Protein 1NJR (pdb70)

Structure (mmCIF, N/CA/C/O backbone):
data_1NJR
#
_entry.id   1NJR
#
_cell.length_a   107.694
_cell.length_b   38.149
_cell.length_c   64.736
_cell.angle_alpha   90.00
_cell.angle_beta   112.21
_cell.angle_gamma   90.00
#
_symmetry.space_group_name_H-M   'C 1 2 1'
#
loop_
_entity.id
_entity.type
_entity.pdbx_description
1 polymer '32.1 kDa protein in ADH3-RCA1 intergenic region'
2 non-polymer Xylitol
3 water water
#
loop_
_atom_site.group_PDB
_atom_site.id
_atom_site.type_symbol
_atom_site.label_atom_id
_atom_site.label_alt_id
_atom_site.label_comp_id
_atom_site.label_asym_id
_atom_site.label_entity_id
_atom_site.label_seq_id
_atom_site.pdbx_PDB_ins_code
_atom_site.Cartn_x
_atom_site.Cartn_y
_atom_site.Cartn_z
_atom_site.occupancy
_atom_site.B_iso_or_equiv
_atom_site.auth_seq_id
_atom_site.auth_comp_id
_atom_site.auth_asym_id
_atom_site.auth_atom_id
_atom_site.pdbx_PDB_model_num
ATOM 1 N N . LYS A 1 16 ? 67.063 19.100 18.814 1.00 54.99 16 LYS A N 1
ATOM 2 C CA . LYS A 1 16 ? 66.525 19.490 20.165 1.00 54.81 16 LYS A CA 1
ATOM 3 C C . LYS A 1 16 ? 65.131 18.920 20.386 1.00 54.44 16 LYS A C 1
ATOM 4 O O . LYS A 1 16 ? 64.560 19.068 21.468 1.00 54.97 16 LYS A O 1
ATOM 18 N N . ARG A 1 18 ? 62.250 16.321 21.135 1.00 45.52 18 ARG A N 1
ATOM 19 C CA . ARG A 1 18 ? 62.144 15.187 22.026 1.00 42.12 18 ARG A CA 1
ATOM 20 C C . ARG A 1 18 ? 61.270 14.106 21.393 1.00 39.32 18 ARG A C 1
ATOM 21 O O . ARG A 1 18 ? 60.233 14.408 20.801 1.00 38.94 18 ARG A O 1
ATOM 29 N N . ILE A 1 19 ? 61.694 12.851 21.508 1.00 34.66 19 ILE A N 1
ATOM 30 C CA . ILE A 1 19 ? 60.923 11.742 20.959 1.00 33.44 19 ILE A CA 1
ATOM 31 C C . ILE A 1 19 ? 60.185 11.058 22.101 1.00 32.18 19 ILE A C 1
ATOM 32 O O . ILE A 1 19 ? 60.804 10.544 23.032 1.00 33.18 19 ILE A O 1
ATOM 37 N N . ILE A 1 20 ? 58.861 11.052 22.018 1.00 29.52 20 ILE A N 1
ATOM 38 C CA . ILE A 1 20 ? 58.024 10.448 23.041 1.00 28.16 20 ILE A CA 1
ATOM 39 C C . ILE A 1 20 ? 57.324 9.209 22.492 1.00 28.57 20 ILE A C 1
ATOM 40 O O . ILE A 1 20 ? 56.419 9.314 21.666 1.00 25.85 20 ILE A O 1
ATOM 45 N N . LEU A 1 21 ? 57.763 8.039 22.945 1.00 27.02 21 LEU A N 1
ATOM 46 C CA . LEU A 1 21 ? 57.190 6.765 22.515 1.00 28.00 21 LEU A CA 1
ATOM 47 C C . LEU A 1 21 ? 56.099 6.385 23.505 1.00 29.59 21 LEU A C 1
ATOM 48 O O . LEU A 1 21 ? 56.345 6.308 24.709 1.00 30.88 21 LEU A O 1
ATOM 53 N N . CYS A 1 22 ? 54.898 6.137 22.995 1.00 30.84 22 CYS A N 1
ATOM 54 C CA . CYS A 1 22 ? 53.756 5.822 23.847 1.00 33.42 22 CYS A CA 1
ATOM 55 C C . CYS A 1 22 ? 52.946 4.620 23.372 1.00 34.37 22 CYS A C 1
ATOM 56 O O . CYS A 1 22 ? 52.485 4.583 22.231 1.00 32.99 22 CYS A O 1
ATOM 59 N N . ASP A 1 23 ? 52.773 3.633 24.248 1.00 35.89 23 ASP A N 1
ATOM 60 C CA . ASP A 1 23 ? 51.989 2.450 23.904 1.00 36.35 23 ASP A CA 1
ATOM 61 C C . ASP A 1 23 ? 51.389 1.819 25.157 1.00 37.07 23 ASP A C 1
ATOM 62 O O . ASP A 1 23 ? 51.990 1.847 26.228 1.00 35.36 23 ASP A O 1
ATOM 67 N N . THR A 1 24 ? 50.198 1.252 25.010 1.00 37.83 24 THR A N 1
ATOM 68 C CA . THR A 1 24 ? 49.510 0.610 26.122 1.00 40.32 24 THR A CA 1
ATOM 69 C C . THR A 1 24 ? 50.036 -0.802 26.362 1.00 41.32 24 THR A C 1
ATOM 70 O O . THR A 1 24 ? 49.791 -1.392 27.416 1.00 42.04 24 THR A O 1
ATOM 74 N N . ASN A 1 25 ? 50.757 -1.339 25.381 1.00 41.26 25 ASN A N 1
ATOM 75 C CA . ASN A 1 25 ? 51.308 -2.690 25.479 1.00 42.41 25 ASN A CA 1
ATOM 76 C C . ASN A 1 25 ? 52.701 -2.681 26.100 1.00 42.63 25 ASN A C 1
ATOM 77 O O . ASN A 1 25 ? 53.668 -2.234 25.481 1.00 41.06 25 ASN A O 1
ATOM 82 N N . GLU A 1 26 ? 52.796 -3.185 27.327 1.00 42.93 26 GLU A N 1
ATOM 83 C CA . GLU A 1 26 ? 54.064 -3.232 28.040 1.00 42.83 26 GLU A CA 1
ATOM 84 C C . GLU A 1 26 ? 55.131 -4.012 27.277 1.00 41.26 26 GLU A C 1
ATOM 85 O O . GLU A 1 26 ? 56.327 -3.805 27.486 1.00 40.55 26 GLU A O 1
ATOM 91 N N . VAL A 1 27 ? 54.700 -4.905 26.390 1.00 40.15 27 VAL A N 1
ATOM 92 C CA . VAL A 1 27 ? 55.639 -5.686 25.590 1.00 39.56 27 VAL A CA 1
ATOM 93 C C . VAL A 1 27 ? 56.392 -4.719 24.684 1.00 37.82 27 VAL A C 1
ATOM 94 O O . VAL A 1 27 ? 57.611 -4.795 24.538 1.00 35.98 27 VAL A O 1
ATOM 98 N N . VAL A 1 28 ? 55.649 -3.794 24.088 1.00 37.31 28 VAL A N 1
ATOM 99 C CA . VAL A 1 28 ? 56.242 -2.802 23.206 1.00 35.64 28 VAL A CA 1
ATOM 100 C C . VAL A 1 28 ? 57.153 -1.855 23.981 1.00 35.05 28 VAL A C 1
ATOM 101 O O . VAL A 1 28 ? 58.313 -1.664 23.614 1.00 34.03 28 VAL A O 1
ATOM 105 N N . THR A 1 29 ? 56.637 -1.274 25.060 1.00 35.49 29 THR A N 1
ATOM 106 C CA . THR A 1 29 ? 57.427 -0.339 25.850 1.00 36.81 29 THR A CA 1
ATOM 107 C C . THR A 1 29 ? 58.707 -0.950 26.422 1.00 36.29 29 THR A C 1
ATOM 108 O O . THR A 1 29 ? 59.743 -0.291 26.463 1.00 35.16 29 THR A O 1
ATOM 112 N N . ASN A 1 30 ? 58.650 -2.207 26.850 1.00 38.59 30 ASN A N 1
ATOM 113 C CA . ASN A 1 30 ? 59.840 -2.861 27.384 1.00 39.54 30 ASN A CA 1
ATOM 114 C C . ASN A 1 30 ? 60.896 -3.008 26.293 1.00 39.09 30 ASN A C 1
ATOM 115 O O . ASN A 1 30 ? 62.075 -2.746 26.522 1.00 38.41 30 ASN A O 1
ATOM 120 N N . LEU A 1 31 ? 60.468 -3.429 25.106 1.00 38.44 31 LEU A N 1
ATOM 121 C CA . LEU A 1 31 ? 61.390 -3.596 23.988 1.00 37.43 31 LEU A CA 1
ATOM 122 C C . LEU A 1 31 ? 62.029 -2.267 23.614 1.00 36.63 31 LEU A C 1
ATOM 123 O O . LEU A 1 31 ? 63.211 -2.219 23.269 1.00 36.12 31 LEU A O 1
ATOM 128 N N . TRP A 1 32 ? 61.250 -1.189 23.675 1.00 36.30 32 TRP A N 1
ATOM 129 C CA . TRP A 1 32 ? 61.781 0.134 23.356 1.00 35.47 32 TRP A CA 1
ATOM 130 C C . TRP A 1 32 ? 62.940 0.461 24.299 1.00 37.88 32 TRP A C 1
ATOM 131 O O . TRP A 1 32 ? 64.019 0.850 23.856 1.00 37.24 32 TRP A O 1
ATOM 142 N N . GLN A 1 33 ? 62.711 0.296 25.599 1.00 39.59 33 GLN A N 1
ATOM 143 C CA . GLN A 1 33 ? 63.742 0.557 26.603 1.00 44.08 33 GLN A CA 1
ATOM 144 C C . GLN A 1 33 ? 65.029 -0.219 26.309 1.00 45.17 33 GLN A C 1
ATOM 145 O O . GLN A 1 33 ? 66.133 0.305 26.471 1.00 45.33 33 GLN A O 1
ATOM 151 N N . GLU A 1 34 ? 64.878 -1.468 25.875 1.00 46.75 34 GLU A N 1
ATOM 152 C CA . GLU A 1 34 ? 66.015 -2.335 25.573 1.00 48.70 34 GLU A CA 1
ATOM 153 C C . GLU A 1 34 ? 66.726 -1.981 24.269 1.00 49.70 34 GLU A C 1
ATOM 154 O O . GLU A 1 34 ? 67.920 -2.247 24.110 1.00 50.40 34 GLU A O 1
ATOM 160 N N . SER A 1 35 ? 65.995 -1.379 23.337 1.00 49.61 35 SER A N 1
ATOM 161 C CA . SER A 1 35 ? 66.558 -1.050 22.032 1.00 50.33 35 SER A CA 1
ATOM 162 C C . SER A 1 35 ? 67.058 0.375 21.825 1.00 50.48 35 SER A C 1
ATOM 163 O O . SER A 1 35 ? 67.927 0.606 20.986 1.00 51.04 35 SER A O 1
ATOM 166 N N . ILE A 1 36 ? 66.513 1.327 22.574 1.00 51.11 36 ILE A N 1
ATOM 167 C CA . ILE A 1 36 ? 66.917 2.723 22.422 1.00 52.12 36 ILE A CA 1
ATOM 168 C C . ILE A 1 36 ? 68.163 3.075 23.241 1.00 52.36 36 ILE A C 1
ATOM 169 O O . ILE A 1 36 ? 68.167 2.969 24.471 1.00 53.45 36 ILE A O 1
ATOM 174 N N . PRO A 1 37 ? 69.243 3.499 22.562 1.00 52.42 37 PRO A N 1
ATOM 175 C CA . PRO A 1 37 ? 70.500 3.866 23.223 1.00 52.82 37 PRO A CA 1
ATOM 176 C C . PRO A 1 37 ? 70.308 4.907 24.318 1.00 53.43 37 PRO A C 1
ATOM 177 O O . PRO A 1 37 ? 69.920 6.042 24.042 1.00 55.60 37 PRO A O 1
ATOM 181 N N . LYS A 1 45 ? 64.587 13.332 28.929 1.00 52.10 45 LYS A N 1
ATOM 182 C CA . LYS A 1 45 ? 65.677 13.734 28.049 1.00 52.14 45 LYS A CA 1
ATOM 183 C C . LYS A 1 45 ? 65.245 13.711 26.584 1.00 51.84 45 LYS A C 1
ATOM 184 O O . LYS A 1 45 ? 64.078 13.947 26.278 1.00 52.91 45 LYS A O 1
ATOM 190 N N . TYR A 1 46 ? 66.182 13.433 25.681 1.00 51.72 46 TYR A N 1
ATOM 191 C CA . TYR A 1 46 ? 65.879 13.393 24.252 1.00 50.91 46 TYR A CA 1
ATOM 192 C C . TYR A 1 46 ? 64.843 12.326 23.902 1.00 49.90 46 TYR A C 1
ATOM 193 O O . TYR A 1 46 ? 64.257 12.349 22.819 1.00 49.63 46 TYR A O 1
ATOM 202 N N . LEU A 1 47 ? 64.628 11.385 24.814 1.00 48.36 47 LEU A N 1
ATOM 203 C CA . LEU A 1 47 ? 63.655 10.328 24.586 1.00 47.02 47 LEU A CA 1
ATOM 204 C C . LEU A 1 47 ? 62.890 9.975 25.848 1.00 45.89 47 LEU A C 1
ATOM 205 O O . LEU A 1 47 ? 63.457 9.904 26.939 1.00 47.05 47 LEU A O 1
ATOM 210 N N . CYS A 1 48 ? 61.595 9.749 25.681 1.00 43.15 48 CYS A N 1
ATOM 211 C CA . CYS A 1 48 ? 60.717 9.392 26.781 1.00 42.40 48 CYS A CA 1
ATOM 212 C C . CYS A 1 48 ? 59.888 8.190 26.361 1.00 40.62 48 CYS A C 1
ATOM 213 O O . CYS A 1 48 ? 59.437 8.110 25.220 1.00 39.04 48 CYS A O 1
ATOM 216 N N . ILE A 1 49 ? 59.707 7.247 27.278 1.00 39.27 49 ILE A N 1
ATOM 217 C CA . ILE A 1 49 ? 58.900 6.066 26.999 1.00 37.61 49 ILE A CA 1
ATOM 218 C C . ILE A 1 49 ? 57.776 6.023 28.023 1.00 37.73 49 ILE A C 1
ATOM 219 O O . ILE A 1 49 ? 58.023 6.010 29.229 1.00 39.28 49 ILE A O 1
ATOM 224 N N . HIS A 1 50 ? 56.542 6.010 27.536 1.00 36.31 50 HIS A N 1
ATOM 225 C CA . HIS A 1 50 ? 55.377 5.987 28.408 1.00 37.58 50 HIS A CA 1
ATOM 226 C C . HIS A 1 50 ? 54.491 4.768 28.182 1.00 37.79 50 HIS A C 1
ATOM 227 O O . HIS A 1 50 ? 54.051 4.502 27.064 1.00 35.50 50 HIS A O 1
ATOM 234 N N . HIS A 1 51 ? 54.231 4.029 29.254 1.00 38.25 51 HIS A N 1
ATOM 235 C CA . HIS A 1 51 ? 53.369 2.862 29.176 1.00 40.24 51 HIS A CA 1
ATOM 236 C C . HIS A 1 51 ? 51.984 3.301 29.628 1.00 40.32 51 HIS A C 1
ATOM 237 O O . HIS A 1 51 ? 51.800 3.702 30.776 1.00 39.79 51 HIS A O 1
ATOM 244 N N . GLY A 1 52 ? 51.016 3.230 28.724 1.00 39.80 52 GLY A N 1
ATOM 245 C CA . GLY A 1 52 ? 49.662 3.627 29.055 1.00 39.70 52 GLY A CA 1
ATOM 246 C C . GLY A 1 52 ? 48.973 4.250 27.862 1.00 40.28 52 GLY A C 1
ATOM 247 O O . GLY A 1 52 ? 49.515 4.238 26.755 1.00 40.90 52 GLY A O 1
ATOM 248 N N . HIS A 1 53 ? 47.780 4.791 28.079 1.00 40.12 53 HIS A N 1
ATOM 249 C CA . HIS A 1 53 ? 47.026 5.429 27.007 1.00 40.67 53 HIS A CA 1
ATOM 250 C C . HIS A 1 53 ? 47.490 6.871 26.808 1.00 38.66 53 HIS A C 1
ATOM 251 O O . HIS A 1 53 ? 48.240 7.410 27.622 1.00 37.75 53 HIS A O 1
ATOM 258 N N . LEU A 1 54 ? 47.037 7.485 25.718 1.00 37.27 54 LEU A N 1
ATOM 259 C CA . LEU A 1 54 ? 47.391 8.863 25.394 1.00 36.04 54 LEU A CA 1
ATOM 260 C C . LEU A 1 54 ? 47.004 9.825 26.515 1.00 36.10 54 LEU A C 1
ATOM 261 O O . LEU A 1 54 ? 47.766 10.728 26.861 1.00 33.17 54 LEU A O 1
ATOM 266 N N . GLN A 1 55 ? 45.815 9.636 27.076 1.00 37.47 55 GLN A N 1
ATOM 267 C CA . GLN A 1 55 ? 45.351 10.504 28.152 1.00 39.80 55 GLN A CA 1
ATOM 268 C C . GLN A 1 55 ? 46.335 10.442 29.313 1.00 40.94 55 GLN A C 1
ATOM 269 O O . GLN A 1 55 ? 46.648 11.459 29.931 1.00 41.80 55 GLN A O 1
ATOM 275 N N . SER A 1 56 ? 46.821 9.238 29.596 1.00 41.04 56 SER A N 1
ATOM 276 C CA . SER A 1 56 ? 47.778 9.015 30.675 1.00 42.75 56 SER A CA 1
ATOM 277 C C . SER A 1 56 ? 49.056 9.822 30.455 1.00 42.46 56 SER A C 1
ATOM 278 O O . SER A 1 56 ? 49.633 10.360 31.398 1.00 41.70 56 SER A O 1
ATOM 281 N N . LEU A 1 57 ? 49.494 9.894 29.201 1.00 42.43 57 LEU A N 1
ATOM 282 C CA . LEU A 1 57 ? 50.698 10.635 28.844 1.00 41.86 57 LEU A CA 1
ATOM 283 C C . LEU A 1 57 ? 50.475 12.130 29.011 1.00 42.68 57 LEU A C 1
ATOM 284 O O . LEU A 1 57 ? 51.333 12.844 29.532 1.00 41.64 57 LEU A O 1
ATOM 297 N N . ASP A 1 59 ? 48.283 13.526 30.941 1.00 48.03 59 ASP A N 1
ATOM 298 C CA . ASP A 1 59 ? 48.083 13.824 32.357 1.00 49.74 59 ASP A CA 1
ATOM 299 C C . ASP A 1 59 ? 49.412 13.951 33.095 1.00 50.33 59 ASP A C 1
ATOM 300 O O . ASP A 1 59 ? 49.544 14.769 34.005 1.00 52.02 59 ASP A O 1
ATOM 305 N N . SER A 1 60 ? 50.396 13.147 32.701 1.00 51.63 60 SER A N 1
ATOM 306 C CA . SER A 1 60 ? 51.703 13.179 33.354 1.00 53.07 60 SER A CA 1
ATOM 307 C C . SER A 1 60 ? 52.586 14.329 32.879 1.00 54.08 60 SER A C 1
ATOM 308 O O . SER A 1 60 ? 53.434 14.813 33.630 1.00 54.46 60 SER A O 1
ATOM 319 N N . ARG A 1 62 ? 51.485 17.249 32.123 1.00 54.80 62 ARG A N 1
ATOM 320 C CA . ARG A 1 62 ? 50.903 18.492 32.617 1.00 54.80 62 ARG A CA 1
ATOM 321 C C . ARG A 1 62 ? 51.616 19.014 33.863 1.00 55.05 62 ARG A C 1
ATOM 322 O O . ARG A 1 62 ? 51.783 20.222 34.028 1.00 56.83 62 ARG A O 1
ATOM 330 N N . LYS A 1 63 ? 52.037 18.106 34.737 1.00 54.38 63 LYS A N 1
ATOM 331 C CA . LYS A 1 63 ? 52.727 18.500 35.959 1.00 54.17 63 LYS A CA 1
ATOM 332 C C . LYS A 1 63 ? 54.080 19.131 35.653 1.00 54.08 63 LYS A C 1
ATOM 333 O O . LYS A 1 63 ? 54.762 19.624 36.554 1.00 54.48 63 LYS A O 1
ATOM 339 N N . GLY A 1 64 ? 54.464 19.114 34.379 1.00 53.40 64 GLY A N 1
ATOM 340 C CA . GLY A 1 64 ? 55.737 19.689 33.982 1.00 53.10 64 GLY A CA 1
ATOM 341 C C . GLY A 1 64 ? 55.583 20.658 32.826 1.00 54.00 64 GLY A C 1
ATOM 342 O O . GLY A 1 64 ? 56.540 21.323 32.423 1.00 54.07 64 GLY A O 1
ATOM 343 N N . ASP A 1 65 ? 54.370 20.736 32.290 1.00 54.58 65 ASP A N 1
ATOM 344 C CA . ASP A 1 65 ? 54.076 21.627 31.175 1.00 54.14 65 ASP A CA 1
ATOM 345 C C . ASP A 1 65 ? 53.767 23.018 31.724 1.00 53.95 65 ASP A C 1
ATOM 346 O O . ASP A 1 65 ? 53.111 23.826 31.066 1.00 54.24 65 ASP A O 1
ATOM 351 N N . ALA A 1 66 ? 54.244 23.286 32.935 1.00 54.43 66 ALA A N 1
ATOM 352 C CA . ALA A 1 66 ? 54.023 24.575 33.580 1.00 54.37 66 ALA A CA 1
ATOM 353 C C . ALA A 1 66 ? 55.191 25.520 33.316 1.00 54.77 66 ALA A C 1
ATOM 354 O O . ALA A 1 66 ? 55.932 25.353 32.343 1.00 55.79 66 ALA A O 1
ATOM 356 N N . HIS A 1 71 ? 55.038 24.734 25.345 1.00 41.42 71 HIS A N 1
ATOM 357 C CA . HIS A 1 71 ? 55.484 23.557 24.604 1.00 41.19 71 HIS A CA 1
ATOM 358 C C . HIS A 1 71 ? 54.549 23.216 23.451 1.00 39.35 71 HIS A C 1
ATOM 359 O O . HIS A 1 71 ? 53.328 23.337 23.568 1.00 39.26 71 HIS A O 1
ATOM 366 N N . SER A 1 72 ? 55.137 22.777 22.342 1.00 37.03 72 SER A N 1
ATOM 367 C CA . SER A 1 72 ? 54.386 22.415 21.144 1.00 36.44 72 SER A CA 1
ATOM 368 C C . SER A 1 72 ? 54.691 20.972 20.761 1.00 33.90 72 SER A C 1
ATOM 369 O O . SER A 1 72 ? 55.855 20.560 20.747 1.00 35.20 72 SER A O 1
ATOM 372 N N . TYR A 1 73 ? 53.653 20.202 20.449 1.00 31.34 73 TYR A N 1
ATOM 373 C CA . TYR A 1 73 ? 53.860 18.806 20.082 1.00 29.01 73 TYR A CA 1
ATOM 374 C C . TYR A 1 73 ? 53.144 18.370 18.814 1.00 25.75 73 TYR A C 1
ATOM 375 O O . TYR A 1 73 ? 52.149 18.967 18.399 1.00 24.41 73 TYR A O 1
ATOM 384 N N . ALA A 1 74 ? 53.682 17.322 18.204 1.00 21.99 74 ALA A N 1
ATOM 385 C CA . ALA A 1 74 ? 53.090 16.727 17.020 1.00 22.14 74 ALA A CA 1
ATOM 386 C C . ALA A 1 74 ? 52.823 15.290 17.441 1.00 22.43 74 ALA A C 1
ATOM 387 O O . ALA A 1 74 ? 53.593 14.714 18.215 1.00 23.09 74 ALA A O 1
ATOM 389 N N . ILE A 1 75 ? 51.730 14.713 16.966 1.00 21.63 75 ILE A N 1
ATOM 390 C CA . ILE A 1 75 ? 51.434 13.333 17.306 1.00 21.00 75 ILE A CA 1
ATOM 391 C C . ILE A 1 75 ? 51.246 12.555 16.010 1.00 20.88 75 ILE A C 1
ATOM 392 O O . ILE A 1 75 ? 50.653 13.058 15.054 1.00 19.05 75 ILE A O 1
ATOM 397 N N . VAL A 1 76 ? 51.782 11.340 15.972 1.00 19.27 76 VAL A N 1
ATOM 398 C CA . VAL A 1 76 ? 51.678 10.496 14.790 1.00 20.90 76 VAL A CA 1
ATOM 399 C C . VAL A 1 76 ? 50.402 9.659 14.811 1.00 22.46 76 VAL A C 1
ATOM 400 O O . VAL A 1 76 ? 50.098 8.990 15.800 1.00 22.70 76 VAL A O 1
ATOM 404 N N . SER A 1 77 ? 49.654 9.718 13.714 1.00 20.05 77 SER A N 1
ATOM 405 C CA . SER A 1 77 ? 48.421 8.959 13.560 1.00 20.69 77 SER A CA 1
ATOM 406 C C . SER A 1 77 ? 48.703 8.006 12.392 1.00 22.31 77 SER A C 1
ATOM 407 O O . SER A 1 77 ? 48.582 8.381 11.233 1.00 20.18 77 SER A O 1
ATOM 410 N N . PRO A 1 78 ? 49.099 6.760 12.694 1.00 23.58 78 PRO A N 1
ATOM 411 C CA . PRO A 1 78 ? 49.417 5.744 11.685 1.00 25.24 78 PRO A CA 1
ATOM 412 C C . PRO A 1 78 ? 48.223 4.870 11.328 1.00 26.11 78 PRO A C 1
ATOM 413 O O . PRO A 1 78 ? 48.293 3.644 11.431 1.00 29.60 78 PRO A O 1
ATOM 417 N N . GLY A 1 79 ? 47.144 5.500 10.879 1.00 24.77 79 GLY A N 1
ATOM 418 C CA . GLY A 1 79 ? 45.938 4.761 10.562 1.00 24.91 79 GLY A CA 1
ATOM 419 C C . GLY A 1 79 ? 45.765 4.209 9.162 1.00 23.94 79 GLY A C 1
ATOM 420 O O . GLY A 1 79 ? 46.612 3.474 8.656 1.00 23.18 79 GLY A O 1
ATOM 421 N N . ASN A 1 80 ? 44.646 4.570 8.541 1.00 22.08 80 ASN A N 1
ATOM 422 C CA . ASN A 1 80 ? 44.308 4.089 7.207 1.00 19.99 80 ASN A CA 1
ATOM 423 C C . ASN A 1 80 ? 44.357 5.159 6.120 1.00 20.37 80 ASN A C 1
ATOM 424 O O . ASN A 1 80 ? 44.476 6.348 6.401 1.00 18.35 80 ASN A O 1
ATOM 429 N N . SER A 1 81 ? 44.248 4.721 4.871 1.00 19.33 81 SER A N 1
ATOM 430 C CA . SER A 1 81 ? 44.304 5.616 3.726 1.00 20.81 81 SER A CA 1
ATOM 431 C C . SER A 1 81 ? 43.188 6.650 3.644 1.00 20.77 81 SER A C 1
ATOM 432 O O . SER A 1 81 ? 43.267 7.581 2.844 1.00 23.81 81 SER A O 1
ATOM 435 N N . TYR A 1 82 ? 42.161 6.507 4.473 1.00 19.94 82 TYR A N 1
ATOM 436 C CA . TYR A 1 82 ? 41.030 7.427 4.421 1.00 21.54 82 TYR A CA 1
ATOM 437 C C . TYR A 1 82 ? 40.899 8.406 5.581 1.00 21.47 82 TYR A C 1
ATOM 438 O O . TYR A 1 82 ? 40.044 9.298 5.558 1.00 23.19 82 TYR A O 1
ATOM 447 N N . GLY A 1 83 ? 41.734 8.239 6.598 1.00 19.93 83 GLY A N 1
ATOM 448 C CA . GLY A 1 83 ? 41.698 9.160 7.716 1.00 21.10 83 GLY A CA 1
ATOM 449 C C . GLY A 1 83 ? 40.695 8.859 8.808 1.00 22.60 83 GLY A C 1
ATOM 450 O O . GLY A 1 83 ? 40.527 9.672 9.712 1.00 23.68 83 GLY A O 1
ATOM 451 N N . TYR A 1 84 ? 40.007 7.724 8.730 1.00 22.01 84 TYR A N 1
ATOM 452 C CA . TYR A 1 84 ? 39.065 7.366 9.784 1.00 23.09 84 TYR A CA 1
ATOM 453 C C . TYR A 1 84 ? 39.903 7.067 11.026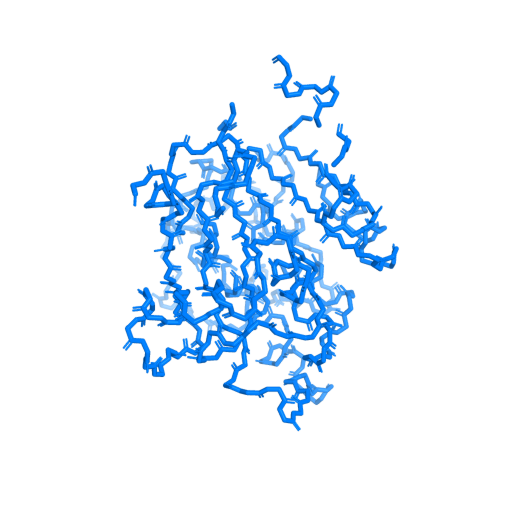 1.00 23.66 84 TYR A C 1
ATOM 454 O O . TYR A 1 84 ? 40.987 6.486 10.921 1.00 19.96 84 TYR A O 1
ATOM 463 N N . LEU A 1 85 ? 39.400 7.455 12.194 1.00 25.10 85 LEU A N 1
ATOM 464 C CA . LEU A 1 85 ? 40.124 7.252 13.445 1.00 29.03 85 LEU A CA 1
ATOM 465 C C . LEU A 1 85 ? 39.494 6.205 14.358 1.00 31.86 85 LEU A C 1
ATOM 466 O O . LEU A 1 85 ? 38.696 6.527 15.229 1.00 32.53 85 LEU A O 1
ATOM 471 N N . GLY A 1 86 ? 39.866 4.949 14.158 1.00 35.99 86 GLY A N 1
ATOM 472 C CA . GLY A 1 86 ? 39.326 3.888 14.985 1.00 40.36 86 GLY A CA 1
ATOM 473 C C . GLY A 1 86 ? 40.399 2.878 15.320 1.00 42.88 86 GLY A C 1
ATOM 474 O O . GLY A 1 86 ? 41.525 2.973 14.830 1.00 44.59 86 GLY A O 1
ATOM 475 N N . GLY A 1 87 ? 40.061 1.914 16.166 1.00 44.59 87 GLY A N 1
ATOM 476 C CA . GLY A 1 87 ? 41.028 0.897 16.523 1.00 45.69 87 GLY A CA 1
ATOM 477 C C . GLY A 1 87 ? 41.746 1.113 17.840 1.00 46.15 87 GLY A C 1
ATOM 478 O O . GLY A 1 87 ? 41.130 1.112 18.907 1.00 48.50 87 GLY A O 1
ATOM 479 N N . GLY A 1 88 ? 43.058 1.301 17.766 1.00 44.57 88 GLY A N 1
ATOM 480 C CA . GLY A 1 88 ? 43.833 1.485 18.973 1.00 41.63 88 GLY A CA 1
ATOM 481 C C . GLY A 1 88 ? 44.190 2.915 19.303 1.00 39.86 88 GLY A C 1
ATOM 482 O O . GLY A 1 88 ? 43.370 3.671 19.831 1.00 38.79 88 GLY A O 1
ATOM 483 N N . PHE A 1 89 ? 45.427 3.281 18.992 1.00 37.65 89 PHE A N 1
ATOM 484 C CA . PHE A 1 89 ? 45.929 4.618 19.269 1.00 35.21 89 PHE A CA 1
ATOM 485 C C . PHE A 1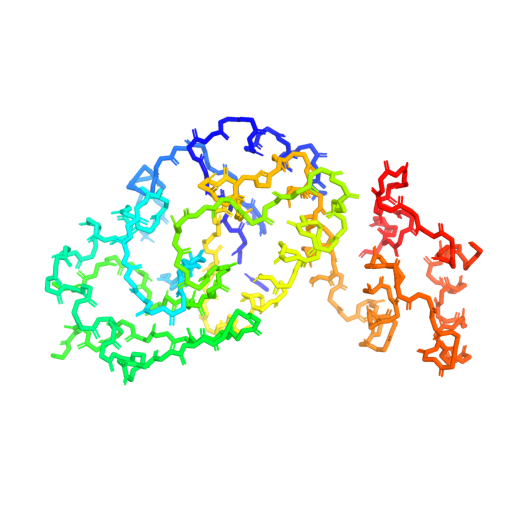 89 ? 45.051 5.701 18.665 1.00 33.75 89 PHE A C 1
ATOM 486 O O . PHE A 1 89 ? 44.764 6.703 19.312 1.00 32.29 89 PHE A O 1
ATOM 494 N N . ASP A 1 90 ? 44.619 5.506 17.424 1.00 33.34 90 ASP A N 1
ATOM 495 C CA . ASP A 1 90 ? 43.784 6.508 16.773 1.00 33.18 90 ASP A CA 1
ATOM 496 C C . ASP A 1 90 ? 42.461 6.727 17.495 1.00 32.15 90 ASP A C 1
ATOM 497 O O . ASP A 1 90 ? 41.960 7.849 17.551 1.00 29.60 90 ASP A O 1
ATOM 502 N N . LYS A 1 91 ? 41.898 5.659 18.049 1.00 32.10 91 LYS A N 1
ATOM 503 C CA . LYS A 1 91 ? 40.640 5.771 18.772 1.00 33.51 91 LYS A CA 1
ATOM 504 C C . LYS A 1 91 ? 40.855 6.702 19.960 1.00 34.56 91 LYS A C 1
ATOM 505 O O . LYS A 1 91 ? 39.949 7.426 20.362 1.00 34.34 91 LYS A O 1
ATOM 511 N N . ALA A 1 92 ? 42.065 6.672 20.514 1.00 34.72 92 ALA A N 1
ATOM 512 C CA . ALA A 1 92 ? 42.428 7.527 21.640 1.00 33.81 92 ALA A CA 1
ATOM 513 C C . ALA A 1 92 ? 42.469 8.979 21.169 1.00 33.64 92 ALA A C 1
ATOM 514 O O . ALA A 1 92 ? 42.010 9.876 21.872 1.00 31.96 92 ALA A O 1
ATOM 516 N N . LEU A 1 93 ? 43.033 9.208 19.982 1.00 32.24 93 LEU A N 1
ATOM 517 C CA . LEU A 1 93 ? 43.093 10.556 19.422 1.00 33.65 93 LEU A CA 1
ATOM 518 C C . LEU A 1 93 ? 41.663 11.000 19.154 1.00 32.33 93 LEU A C 1
ATOM 519 O O . LEU A 1 93 ? 41.293 12.141 19.421 1.00 32.65 93 LEU A O 1
ATOM 524 N N . TYR A 1 94 ? 40.867 10.078 18.621 1.00 32.30 94 TYR A N 1
ATOM 525 C CA . TYR A 1 94 ? 39.464 10.336 18.322 1.00 32.31 94 TYR A CA 1
ATOM 526 C C . TYR A 1 94 ? 38.745 10.855 19.569 1.00 33.65 94 TYR A C 1
ATOM 527 O O . TYR A 1 94 ? 38.091 11.898 19.532 1.00 33.58 94 TYR A O 1
ATOM 536 N N . ASN A 1 95 ? 38.880 10.136 20.677 1.00 33.93 95 ASN A N 1
ATOM 537 C CA . ASN A 1 95 ? 38.229 10.543 21.915 1.00 35.35 95 ASN A CA 1
ATOM 538 C C . ASN A 1 95 ? 38.818 11.821 22.496 1.00 35.71 95 ASN A C 1
ATOM 539 O O . ASN A 1 95 ? 38.095 12.684 22.988 1.00 35.79 95 ASN A O 1
ATOM 544 N N . TYR A 1 96 ? 40.138 11.940 22.420 1.00 36.05 96 TYR A N 1
ATOM 545 C CA . TYR A 1 96 ? 40.839 13.092 22.965 1.00 38.33 96 TYR A CA 1
ATOM 546 C C . TYR A 1 96 ? 40.519 14.425 22.293 1.00 39.31 96 TYR A C 1
ATOM 547 O O . TYR A 1 96 ? 40.410 15.452 22.962 1.00 39.56 96 TYR A O 1
ATOM 556 N N . PHE A 1 97 ? 40.364 14.412 20.973 1.00 39.85 97 PHE A N 1
ATOM 557 C CA . PHE A 1 97 ? 40.102 15.642 20.238 1.00 40.25 97 PHE A CA 1
ATOM 558 C C . PHE A 1 97 ? 38.645 16.025 19.999 1.00 39.80 97 PHE A C 1
ATOM 559 O O . PHE A 1 97 ? 38.375 17.107 19.484 1.00 40.93 97 PHE A O 1
ATOM 567 N N . GLY A 1 98 ? 37.703 15.161 20.362 1.00 38.87 98 GLY A N 1
ATOM 568 C CA . GLY A 1 98 ? 36.312 15.531 20.168 1.00 39.25 98 GLY A CA 1
ATOM 569 C C . GLY A 1 98 ? 35.375 14.553 19.486 1.00 37.20 98 GLY A C 1
ATOM 570 O O . GLY A 1 98 ? 34.232 14.900 19.211 1.00 37.84 98 GLY A O 1
ATOM 571 N N . GLY A 1 99 ? 35.842 13.345 19.195 1.00 35.88 99 GLY A N 1
ATOM 572 C CA . GLY A 1 99 ? 34.978 12.362 18.563 1.00 34.49 99 GLY A CA 1
ATOM 573 C C . GLY A 1 99 ? 34.612 12.590 17.105 1.00 34.08 99 GLY A C 1
ATOM 574 O O . GLY A 1 99 ? 35.382 13.169 16.338 1.00 31.96 99 GLY A O 1
ATOM 575 N N . LYS A 1 100 ? 33.420 12.130 16.734 1.00 32.29 100 LYS A N 1
ATOM 576 C CA . LYS A 1 100 ? 32.917 12.229 15.363 1.00 34.39 100 LYS A CA 1
ATOM 577 C C . LYS A 1 100 ? 33.126 13.582 14.677 1.00 33.61 100 LYS A C 1
ATOM 578 O O . LYS A 1 100 ? 33.650 13.642 13.564 1.00 32.74 100 LYS A O 1
ATOM 584 N N . PRO A 1 101 ? 32.707 14.682 15.322 1.00 31.87 101 PRO A N 1
ATOM 585 C CA . PRO A 1 101 ? 32.880 16.004 14.716 1.00 31.47 101 PRO A CA 1
ATOM 586 C C . PRO A 1 101 ? 34.341 16.273 14.372 1.00 28.92 101 PRO A C 1
ATOM 587 O O . PRO A 1 101 ? 34.648 16.875 13.347 1.00 28.65 101 PRO A O 1
ATOM 591 N N . PHE A 1 102 ? 35.243 15.817 15.231 1.00 26.14 102 PHE A N 1
ATOM 592 C CA . PHE A 1 102 ? 36.660 16.021 14.977 1.00 23.92 102 PHE A CA 1
ATOM 593 C C . PHE A 1 102 ? 37.141 15.169 13.802 1.00 21.78 102 PHE A C 1
ATOM 594 O O . PHE A 1 102 ? 37.900 15.637 12.961 1.00 21.13 102 PHE A O 1
ATOM 602 N N . GLU A 1 103 ? 36.697 13.918 13.754 1.00 23.08 103 GLU A N 1
ATOM 603 C CA . GLU A 1 103 ? 37.094 13.003 12.682 1.00 22.17 103 GLU A CA 1
ATOM 604 C C . GLU A 1 103 ? 36.653 13.553 11.336 1.00 22.48 103 GLU A C 1
ATOM 605 O O . GLU A 1 103 ? 37.372 13.465 10.339 1.00 22.38 103 GLU A O 1
ATOM 611 N N . THR A 1 104 ? 35.457 14.120 11.315 1.00 24.17 104 THR A N 1
ATOM 612 C CA . THR A 1 104 ? 34.911 14.688 10.092 1.00 24.58 104 THR A CA 1
ATOM 613 C C . THR A 1 104 ? 35.766 15.866 9.644 1.00 23.13 104 THR A C 1
ATOM 614 O O . THR A 1 104 ? 36.081 16.004 8.461 1.00 21.85 104 THR A O 1
ATOM 618 N 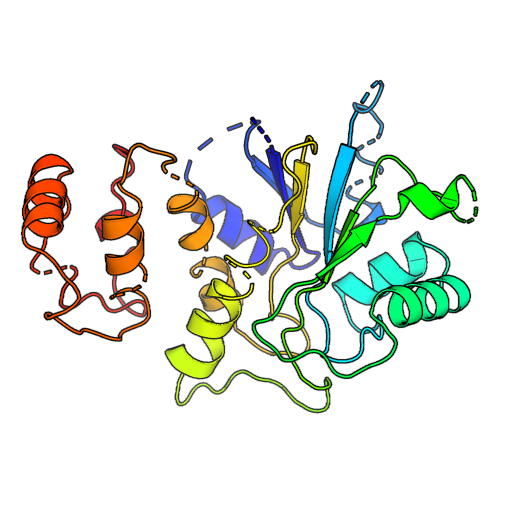N . TRP A 1 105 ? 36.148 16.708 10.595 1.00 21.76 105 TRP A N 1
ATOM 619 C CA . TRP A 1 105 ? 36.986 17.871 10.305 1.00 21.30 105 TRP A CA 1
ATOM 620 C C . TRP A 1 105 ? 38.361 17.397 9.824 1.00 19.35 105 TRP A C 1
ATOM 621 O O . TRP A 1 105 ? 38.933 17.944 8.884 1.00 21.85 105 TRP A O 1
ATOM 632 N N . PHE A 1 106 ? 38.877 16.366 10.480 1.00 20.00 106 PHE A N 1
ATOM 633 C CA . PHE A 1 106 ? 40.181 15.795 10.158 1.00 19.50 106 PHE A CA 1
ATOM 634 C C . PHE A 1 106 ? 40.207 15.244 8.728 1.00 18.30 106 PHE A C 1
ATOM 635 O O . PHE A 1 106 ? 41.096 15.574 7.940 1.00 20.52 106 PHE A O 1
ATOM 643 N N . ARG A 1 107 ? 39.231 14.409 8.385 1.00 18.37 107 ARG A N 1
ATOM 644 C CA . ARG A 1 107 ? 39.192 13.838 7.043 1.00 19.94 107 ARG A CA 1
ATOM 645 C C . ARG A 1 107 ? 39.098 14.935 5.976 1.00 21.24 107 ARG A C 1
ATOM 646 O O . ARG A 1 107 ? 39.689 14.810 4.904 1.00 20.23 107 ARG A O 1
ATOM 654 N N . ASN A 1 108 ? 38.376 16.014 6.280 1.00 20.73 108 ASN A N 1
ATOM 655 C CA . ASN A 1 108 ? 38.248 17.122 5.338 1.00 24.57 108 ASN A CA 1
ATOM 656 C C . ASN A 1 108 ? 39.567 17.861 5.175 1.00 24.26 108 ASN A C 1
ATOM 657 O O . ASN A 1 108 ? 39.857 18.398 4.108 1.00 22.73 108 ASN A O 1
ATOM 662 N N . GLN A 1 109 ? 40.362 17.901 6.240 1.00 25.80 109 GLN A N 1
ATOM 663 C CA . GLN A 1 109 ? 41.662 18.558 6.172 1.00 25.45 109 GLN A CA 1
ATOM 664 C C . GLN A 1 109 ? 42.567 17.721 5.278 1.00 25.33 109 GLN A C 1
ATOM 665 O O . GLN A 1 109 ? 43.514 18.225 4.683 1.00 25.09 109 GLN A O 1
ATOM 671 N N . LEU A 1 110 ? 42.260 16.431 5.186 1.00 27.01 110 LEU A N 1
ATOM 672 C CA . LEU A 1 110 ? 43.028 15.520 4.351 1.00 25.74 110 LEU A CA 1
ATOM 673 C C . LEU A 1 110 ? 42.467 15.508 2.928 1.00 27.32 110 LEU A C 1
ATOM 674 O O . LEU A 1 110 ? 42.878 14.700 2.096 1.00 29.31 110 LEU A O 1
ATOM 679 N N . GLY A 1 111 ? 41.514 16.393 2.657 1.00 27.06 111 GLY A N 1
ATOM 680 C CA . GLY A 1 111 ? 40.929 16.461 1.327 1.00 27.68 111 GLY A CA 1
ATOM 681 C C . GLY A 1 111 ? 39.834 15.439 1.068 1.00 28.10 111 GLY A C 1
ATOM 682 O O . GLY A 1 111 ? 39.292 15.371 -0.039 1.00 28.66 111 GLY A O 1
ATOM 683 N N . GLY A 1 112 ? 39.516 14.642 2.083 1.00 26.83 112 GLY A N 1
ATOM 684 C CA . GLY A 1 112 ? 38.479 13.632 1.955 1.00 26.68 112 GLY A CA 1
ATOM 685 C C . GLY A 1 112 ? 38.723 12.590 0.877 1.00 27.31 112 GLY A C 1
ATOM 686 O O . GLY A 1 112 ? 37.777 11.962 0.396 1.00 25.46 112 GLY A O 1
ATOM 687 N N . ARG A 1 113 ? 39.982 12.391 0.497 1.00 24.22 113 ARG A N 1
ATOM 688 C CA . ARG A 1 113 ? 40.303 11.420 -0.543 1.00 25.26 113 ARG A CA 1
ATOM 689 C C . ARG A 1 113 ? 41.275 10.333 -0.091 1.00 23.55 113 ARG A C 1
ATOM 690 O O . ARG A 1 113 ? 41.814 10.371 1.008 1.00 22.53 113 ARG A O 1
ATOM 698 N N . TYR A 1 114 ? 41.491 9.366 -0.968 1.00 22.24 114 TYR A N 1
ATOM 699 C CA . TYR A 1 114 ? 42.386 8.250 -0.710 1.00 22.00 114 TYR A CA 1
ATOM 700 C C . TYR A 1 114 ? 43.855 8.700 -0.682 1.00 21.38 114 TYR A C 1
ATOM 701 O O . TYR A 1 114 ? 44.329 9.353 -1.612 1.00 18.57 114 TYR A O 1
ATOM 710 N N . HIS A 1 115 ? 44.553 8.367 0.402 1.00 20.54 115 HIS A N 1
ATOM 711 C CA . HIS A 1 115 ? 45.975 8.685 0.573 1.00 21.10 115 HIS A CA 1
ATOM 712 C C . HIS A 1 115 ? 46.722 7.358 0.592 1.00 21.94 115 HIS A C 1
ATOM 713 O O . HIS A 1 115 ? 46.431 6.500 1.420 1.00 22.69 115 HIS A O 1
ATOM 720 N N . THR A 1 116 ? 47.693 7.187 -0.296 1.00 19.53 116 THR A N 1
ATOM 721 C CA . THR A 1 116 ? 48.414 5.923 -0.345 1.00 19.25 116 THR A CA 1
ATOM 722 C C . THR A 1 116 ? 49.320 5.654 0.847 1.00 19.13 116 THR A C 1
ATOM 723 O O . THR A 1 116 ? 49.863 6.572 1.454 1.00 16.89 116 THR A O 1
ATOM 727 N N . VAL A 1 117 ? 49.462 4.376 1.178 1.00 19.97 117 VAL A N 1
ATOM 728 C CA . VAL A 1 117 ? 50.366 3.969 2.241 1.00 21.80 117 VAL A CA 1
ATOM 729 C C . VAL A 1 117 ? 51.730 4.404 1.692 1.00 20.62 117 VAL A C 1
ATOM 730 O O . VAL A 1 117 ? 52.011 4.239 0.500 1.00 18.72 117 VAL A O 1
ATOM 734 N N . GLY A 1 118 ? 52.561 4.987 2.548 1.00 19.78 118 GLY A N 1
ATOM 735 C CA . GLY A 1 118 ? 53.855 5.458 2.097 1.00 19.48 118 GLY A CA 1
ATOM 736 C C . GLY A 1 118 ? 53.852 6.973 1.969 1.00 21.96 118 GLY A C 1
ATOM 737 O O . GLY A 1 118 ? 54.888 7.572 1.696 1.00 22.93 118 GLY A O 1
ATOM 738 N N . SER A 1 119 ? 52.685 7.595 2.142 1.00 20.36 119 SER A N 1
ATOM 739 C CA . SER A 1 119 ? 52.586 9.050 2.072 1.00 20.56 119 SER A CA 1
ATOM 740 C C . SER A 1 119 ? 52.442 9.562 3.503 1.00 20.45 119 SER A C 1
ATOM 741 O O . SER A 1 119 ? 52.249 8.778 4.433 1.00 19.04 119 SER A O 1
ATOM 744 N N . ALA A 1 120 ? 52.538 10.875 3.677 1.00 20.74 120 ALA A N 1
ATOM 745 C CA . ALA A 1 120 ? 52.397 11.486 4.993 1.00 21.98 120 ALA A CA 1
ATOM 746 C C . ALA A 1 120 ? 51.833 12.888 4.789 1.00 23.11 120 ALA A C 1
ATOM 747 O O . ALA A 1 120 ? 52.226 13.602 3.855 1.00 23.75 120 ALA A O 1
ATOM 749 N N . THR A 1 121 ? 50.910 13.272 5.660 1.00 19.62 121 THR A N 1
ATOM 750 C CA . THR A 1 121 ? 50.266 14.575 5.577 1.00 21.80 121 THR A CA 1
ATOM 751 C C . THR A 1 121 ? 50.221 15.203 6.968 1.00 21.65 121 THR A C 1
ATOM 752 O O . THR A 1 121 ? 49.769 14.572 7.920 1.00 22.04 121 THR A O 1
ATOM 756 N N . VAL A 1 122 ? 50.695 16.438 7.092 1.00 20.64 122 VAL A N 1
ATOM 757 C CA . VAL A 1 122 ? 50.653 17.110 8.385 1.00 20.28 122 VAL A CA 1
ATOM 758 C C . VAL A 1 122 ? 49.361 17.916 8.483 1.00 22.83 122 VAL A C 1
ATOM 759 O O . VAL A 1 122 ? 49.037 18.677 7.571 1.00 23.74 122 VAL A O 1
ATOM 763 N N . VAL A 1 123 ? 48.612 17.733 9.568 1.00 20.03 123 VAL A N 1
ATOM 764 C CA . VAL A 1 123 ? 47.373 18.485 9.782 1.00 22.12 123 VAL A CA 1
ATOM 765 C C . VAL A 1 123 ? 47.600 19.440 10.949 1.00 24.02 123 VAL A C 1
ATOM 766 O O . VAL A 1 123 ? 47.989 19.018 12.036 1.00 22.54 123 VAL A O 1
ATOM 770 N N . ASP A 1 124 ? 47.358 20.725 10.708 1.00 25.36 124 ASP A N 1
ATOM 771 C CA . ASP A 1 124 ? 47.553 21.765 11.717 1.00 26.14 124 ASP A CA 1
ATOM 772 C C . ASP A 1 124 ? 46.283 21.961 12.531 1.00 27.98 124 ASP A C 1
ATOM 773 O O . ASP A 1 124 ? 45.244 22.329 11.986 1.00 26.81 124 ASP A O 1
ATOM 778 N N . LEU A 1 125 ? 46.370 21.725 13.837 1.00 27.05 125 LEU A N 1
ATOM 779 C CA . LEU A 1 125 ? 45.218 21.874 14.720 1.00 31.00 125 LEU A CA 1
ATOM 780 C C . LEU A 1 125 ? 45.005 23.323 15.154 1.00 35.13 125 LEU A C 1
ATOM 781 O O . LEU A 1 125 ? 43.969 23.651 15.735 1.00 33.39 125 LEU A O 1
ATOM 786 N N . GLN A 1 126 ? 45.989 24.176 14.867 1.00 37.51 126 GLN A N 1
ATOM 787 C CA . GLN A 1 126 ? 45.936 25.600 15.205 1.00 42.04 126 GLN A CA 1
ATOM 788 C C . GLN A 1 126 ? 44.591 26.202 14.823 1.00 43.26 126 GLN A C 1
ATOM 789 O O . GLN A 1 126 ? 44.097 27.117 15.483 1.00 44.75 126 GLN A O 1
ATOM 795 N N . ARG A 1 127 ? 44.012 25.683 13.748 1.00 44.56 127 ARG A N 1
ATOM 796 C CA . ARG A 1 127 ? 42.724 26.147 13.252 1.00 47.67 127 ARG A CA 1
ATOM 797 C C . ARG A 1 127 ? 41.619 26.080 14.314 1.00 49.13 127 ARG A C 1
ATOM 798 O O . ARG A 1 127 ? 40.631 26.807 14.232 1.00 50.47 127 ARG A O 1
ATOM 806 N N . CYS A 1 128 ? 41.794 25.212 15.310 1.00 51.59 128 CYS A N 1
ATOM 807 C CA . CYS A 1 128 ? 40.814 25.054 16.388 1.00 53.24 128 CYS A CA 1
ATOM 808 C C . CYS A 1 128 ? 40.560 26.382 17.095 1.00 53.99 128 CYS A C 1
ATOM 809 O O . CYS A 1 128 ? 39.440 26.670 17.523 1.00 54.64 128 CYS A O 1
ATOM 812 N N . LEU A 1 129 ? 41.617 27.180 17.214 1.00 53.71 129 LEU A N 1
ATOM 813 C CA . LEU A 1 129 ? 41.565 28.477 17.881 1.00 54.31 129 LEU A CA 1
ATOM 814 C C . LEU A 1 129 ? 40.686 29.473 17.125 1.00 54.68 129 LEU A C 1
ATOM 815 O O . LEU A 1 129 ? 40.193 30.446 17.698 1.00 55.41 129 LEU A O 1
ATOM 820 N N . GLU A 1 130 ? 40.489 29.211 15.837 1.00 55.25 130 GLU A N 1
ATOM 821 C CA . GLU A 1 130 ? 39.691 30.072 14.970 1.00 55.07 130 GLU A CA 1
ATOM 822 C C . GLU A 1 130 ? 38.213 29.688 15.000 1.00 55.36 130 GLU A C 1
ATOM 823 O O . GLU A 1 130 ? 37.753 28.875 14.192 1.00 55.59 130 GLU A O 1
ATOM 829 N N . GLU A 1 135 ? 37.308 22.331 21.167 1.00 54.34 135 GLU A N 1
ATOM 830 C CA . GLU A 1 135 ? 37.974 21.873 19.953 1.00 55.42 135 GLU A CA 1
ATOM 831 C C . GLU A 1 135 ? 39.491 21.835 20.156 1.00 55.43 135 GLU A C 1
ATOM 832 O O . GLU A 1 135 ? 40.130 20.821 19.876 1.00 55.40 135 GLU A O 1
ATOM 838 N N . CYS A 1 136 ? 40.067 22.930 20.646 1.00 55.88 136 CYS A N 1
ATOM 839 C CA . CYS A 1 136 ? 41.507 22.970 20.898 1.00 57.19 136 CYS A CA 1
ATOM 840 C C . CYS A 1 136 ? 41.801 22.024 22.054 1.00 57.19 136 CYS A C 1
ATOM 841 O O . CYS A 1 136 ? 40.947 21.818 22.917 1.00 58.39 136 CYS A O 1
ATOM 844 N N . ARG A 1 137 ? 43.002 21.455 22.090 1.00 56.24 137 ARG A N 1
ATOM 845 C CA . ARG A 1 137 ? 43.327 20.535 23.169 1.00 55.69 137 ARG A CA 1
ATOM 846 C C . ARG A 1 137 ? 44.814 20.458 23.515 1.00 55.79 137 ARG A C 1
ATOM 847 O O . ARG A 1 137 ? 45.616 19.906 22.760 1.00 56.01 137 ARG A O 1
ATOM 855 N N . ASP A 1 138 ? 45.168 21.022 24.666 1.00 55.15 138 ASP A N 1
ATOM 856 C CA . ASP A 1 138 ? 46.542 21.009 25.158 1.00 54.48 138 ASP A CA 1
ATOM 857 C C . ASP A 1 138 ? 47.537 21.639 24.184 1.00 52.52 138 ASP A C 1
ATOM 858 O O . ASP A 1 138 ? 47.165 22.456 23.340 1.00 52.78 138 ASP A O 1
ATOM 863 N N . GLY A 1 139 ? 48.803 21.249 24.310 1.00 49.42 139 GLY A N 1
ATOM 864 C CA . GLY A 1 139 ? 49.842 21.783 23.447 1.00 45.58 139 GLY A CA 1
ATOM 865 C C . GLY A 1 139 ? 50.055 21.005 22.162 1.00 42.32 139 GLY A C 1
ATOM 866 O O . GLY A 1 139 ? 51.030 21.241 21.445 1.00 41.93 139 GLY A O 1
ATOM 867 N N . ILE A 1 140 ? 49.152 20.074 21.865 1.00 40.54 140 ILE A N 1
ATOM 868 C CA . ILE A 1 140 ? 49.264 19.282 20.644 1.00 39.13 140 ILE A CA 1
ATOM 869 C C . ILE A 1 140 ? 48.807 20.129 19.463 1.00 37.48 140 ILE A C 1
ATOM 870 O O . ILE A 1 140 ? 47.613 20.388 19.296 1.00 38.32 140 ILE A O 1
ATOM 875 N N . ARG A 1 141 ? 49.752 20.559 18.636 1.00 33.79 141 ARG A N 1
ATOM 876 C CA . ARG A 1 141 ? 49.386 21.382 17.498 1.00 31.68 141 ARG A CA 1
ATOM 877 C C . ARG A 1 141 ? 49.275 20.654 16.166 1.00 29.30 141 ARG A C 1
ATOM 878 O O . ARG A 1 141 ? 48.517 21.074 15.290 1.00 29.06 141 ARG A O 1
ATOM 886 N N . TYR A 1 142 ? 50.020 19.570 16.000 1.00 24.10 142 TYR A N 1
ATOM 887 C CA . TYR A 1 142 ? 49.973 18.858 14.735 1.00 23.24 142 TYR A CA 1
ATOM 888 C C . TYR A 1 142 ? 49.687 17.371 14.853 1.00 23.39 142 TYR A C 1
ATOM 889 O O . TYR A 1 142 ? 50.030 16.726 15.845 1.00 20.30 142 TYR A O 1
ATOM 898 N N . ILE A 1 143 ? 49.049 16.839 13.820 1.00 22.32 143 ILE A N 1
ATOM 899 C CA . ILE A 1 143 ? 48.795 15.413 13.731 1.00 21.50 143 ILE A CA 1
ATOM 900 C C . ILE A 1 143 ? 49.451 15.058 12.404 1.00 21.96 143 ILE A C 1
ATOM 901 O O . ILE A 1 143 ? 49.152 15.674 11.377 1.00 21.37 143 ILE A O 1
ATOM 906 N N . ILE A 1 144 ? 50.383 14.111 12.427 1.00 20.17 144 ILE A N 1
ATOM 907 C CA . ILE A 1 144 ? 51.040 13.690 11.203 1.00 19.69 144 ILE A CA 1
ATOM 908 C C . ILE A 1 144 ? 50.342 12.406 10.775 1.00 20.35 144 ILE A C 1
ATOM 909 O O . ILE A 1 144 ? 50.477 11.371 11.428 1.00 19.60 144 ILE A O 1
ATOM 914 N N . HIS A 1 145 ? 49.568 12.492 9.699 1.00 19.98 145 HIS A N 1
ATOM 915 C CA . HIS A 1 145 ? 48.826 11.347 9.184 1.00 20.55 145 HIS A CA 1
ATOM 916 C C . HIS A 1 145 ? 49.749 10.479 8.336 1.00 21.14 145 HIS A C 1
ATOM 917 O O . HIS A 1 145 ? 50.212 10.901 7.278 1.00 20.86 145 HIS A O 1
ATOM 924 N N . VAL A 1 146 ? 50.012 9.264 8.812 1.00 19.85 146 VAL A N 1
ATOM 925 C CA . VAL A 1 146 ? 50.897 8.333 8.117 1.00 19.91 146 VAL A CA 1
ATOM 926 C C . VAL A 1 146 ? 50.155 7.012 7.954 1.00 20.55 146 VAL A C 1
ATOM 927 O O . VAL A 1 146 ? 50.312 6.096 8.767 1.00 20.24 146 VAL A O 1
ATOM 931 N N . PRO A 1 147 ? 49.327 6.899 6.904 1.00 20.05 147 PRO A N 1
ATOM 932 C CA . PRO A 1 147 ? 48.568 5.661 6.685 1.00 20.16 147 PRO A CA 1
ATOM 933 C C . PRO A 1 147 ? 49.432 4.407 6.566 1.00 20.08 147 PRO A C 1
ATOM 934 O O . PRO A 1 147 ? 50.430 4.401 5.858 1.00 21.75 147 PRO A O 1
ATOM 938 N N . THR A 1 148 ? 49.051 3.346 7.270 1.00 19.37 148 THR A N 1
ATOM 939 C CA . THR A 1 148 ? 49.814 2.102 7.211 1.00 21.41 148 THR A CA 1
ATOM 940 C C . THR A 1 148 ? 49.023 0.961 6.553 1.00 22.15 148 THR A C 1
ATOM 941 O O . THR A 1 148 ? 49.585 -0.096 6.228 1.00 19.85 148 THR A O 1
ATOM 945 N N . VAL A 1 149 ? 47.723 1.185 6.361 1.00 20.35 149 VAL A N 1
ATOM 946 C CA . VAL A 1 149 ? 46.831 0.210 5.719 1.00 22.38 149 VAL A CA 1
ATOM 947 C C . VAL A 1 149 ? 45.753 0.959 4.915 1.00 22.75 149 VAL A C 1
ATOM 948 O O . VAL A 1 149 ? 45.390 2.079 5.267 1.00 21.14 149 VAL A O 1
ATOM 952 N N . VAL A 1 150 ? 45.250 0.353 3.838 1.00 21.31 150 VAL A N 1
ATOM 953 C CA . VAL A 1 150 ? 44.188 0.985 3.040 1.00 21.81 150 VAL A CA 1
ATOM 954 C C . VAL A 1 150 ? 42.945 1.052 3.933 1.00 21.09 150 VAL A C 1
ATOM 955 O O . VAL A 1 150 ? 42.297 2.097 4.061 1.00 19.79 150 VAL A O 1
ATOM 959 N N . ALA A 1 151 ? 42.625 -0.078 4.551 1.00 20.77 151 ALA A N 1
ATOM 960 C CA . ALA A 1 151 ? 41.503 -0.188 5.477 1.00 22.03 151 ALA A CA 1
ATOM 961 C C . ALA A 1 151 ? 41.825 -1.386 6.362 1.00 23.18 151 ALA A C 1
ATOM 962 O O . ALA A 1 151 ? 42.472 -2.338 5.920 1.00 24.80 151 ALA A O 1
ATOM 964 N N . PRO A 1 152 ? 41.389 -1.357 7.625 1.00 25.33 152 PRO A N 1
ATOM 965 C CA . PRO A 1 152 ? 41.673 -2.468 8.536 1.00 26.53 152 PRO A CA 1
ATOM 966 C C . PRO A 1 152 ? 40.821 -3.723 8.335 1.00 28.34 152 PRO A C 1
ATOM 967 O O . PRO A 1 152 ? 40.291 -4.271 9.293 1.00 30.52 152 PRO A O 1
ATOM 971 N N . SER A 1 153 ? 40.701 -4.184 7.097 1.00 29.03 153 SER A N 1
ATOM 972 C CA . SER A 1 153 ? 39.902 -5.374 6.821 1.00 31.58 153 SER A CA 1
ATOM 973 C C . SER A 1 153 ? 40.662 -6.660 7.140 1.00 32.62 153 SER A C 1
ATOM 974 O O . SER A 1 153 ? 40.087 -7.749 7.132 1.00 33.74 153 SER A O 1
ATOM 977 N N . ALA A 1 154 ? 41.954 -6.528 7.430 1.00 32.70 154 ALA A N 1
ATOM 978 C CA . ALA A 1 154 ? 42.792 -7.678 7.756 1.00 32.68 154 ALA A CA 1
ATOM 979 C C . ALA A 1 154 ? 44.201 -7.214 8.120 1.00 32.76 154 ALA A C 1
ATOM 980 O O . ALA A 1 154 ? 44.571 -6.072 7.859 1.00 31.00 154 ALA A O 1
ATOM 982 N N . PRO A 1 155 ? 45.004 -8.096 8.741 1.00 32.89 155 PRO A N 1
ATOM 983 C CA . PRO A 1 155 ? 46.377 -7.748 9.129 1.00 33.36 155 PRO A CA 1
ATOM 984 C C . PRO A 1 155 ? 47.233 -7.498 7.894 1.00 33.32 155 PRO A C 1
ATOM 985 O O . PRO A 1 155 ? 46.940 -8.018 6.822 1.00 35.56 155 PRO A O 1
ATOM 989 N N . ILE A 1 156 ? 48.288 -6.704 8.036 1.00 33.46 156 ILE A N 1
ATOM 990 C CA . ILE A 1 156 ? 49.169 -6.437 6.902 1.00 32.47 156 ILE A CA 1
ATOM 991 C C . ILE A 1 156 ? 50.351 -7.399 6.948 1.00 31.26 156 ILE A C 1
ATOM 992 O O . ILE A 1 156 ? 50.958 -7.709 5.927 1.00 29.95 156 ILE A O 1
ATOM 997 N N . PHE A 1 157 ? 50.660 -7.871 8.151 1.00 29.59 157 PHE A N 1
ATOM 998 C CA . PHE A 1 157 ? 51.781 -8.770 8.366 1.00 26.41 157 PHE A CA 1
ATOM 999 C C . PHE A 1 157 ? 51.553 -10.189 7.866 1.00 27.38 157 PHE A C 1
ATOM 1000 O O . PHE A 1 157 ? 50.451 -10.724 7.951 1.00 25.97 157 PHE A O 1
ATOM 1008 N N . ASN A 1 158 ? 52.617 -10.790 7.350 1.00 28.31 158 ASN A N 1
ATOM 1009 C CA . ASN A 1 158 ? 52.572 -12.161 6.867 1.00 29.33 158 ASN A CA 1
ATOM 1010 C C . ASN A 1 158 ? 53.910 -12.798 7.232 1.00 28.09 158 ASN A C 1
ATOM 1011 O O . ASN A 1 158 ? 54.962 -12.386 6.741 1.00 27.19 158 ASN A O 1
ATOM 1016 N N . PRO A 1 159 ? 53.891 -13.811 8.108 1.00 29.38 159 PRO A N 1
ATOM 1017 C CA . PRO A 1 159 ? 55.138 -14.466 8.508 1.00 30.57 159 PRO A CA 1
ATOM 1018 C C . PRO A 1 159 ? 55.978 -15.011 7.354 1.00 31.95 159 PRO A C 1
ATOM 1019 O O . PRO A 1 159 ? 57.176 -15.232 7.515 1.00 32.81 159 PRO A O 1
ATOM 1023 N N . GLN A 1 160 ? 55.357 -15.216 6.194 1.00 33.84 160 GLN A N 1
ATOM 1024 C CA . GLN A 1 160 ? 56.079 -15.719 5.023 1.00 36.66 160 GLN A CA 1
ATOM 1025 C C . GLN A 1 160 ? 57.096 -14.703 4.506 1.00 35.74 160 GLN A C 1
ATOM 1026 O O . GLN A 1 160 ? 58.125 -15.081 3.946 1.00 34.78 160 GLN A O 1
ATOM 1032 N N . ASN A 1 161 ? 56.801 -13.416 4.675 1.00 34.24 161 ASN A N 1
ATOM 1033 C CA . ASN A 1 161 ? 57.727 -12.369 4.249 1.00 32.58 161 ASN A CA 1
ATOM 1034 C C . ASN A 1 161 ? 57.718 -11.236 5.275 1.00 31.26 161 ASN A C 1
ATOM 1035 O O . ASN A 1 161 ? 57.063 -10.209 5.079 1.00 29.13 161 ASN A O 1
ATOM 1040 N N . PRO A 1 162 ? 58.458 -11.411 6.383 1.00 30.54 162 PRO A N 1
ATOM 1041 C CA . PRO A 1 162 ? 58.559 -10.431 7.471 1.00 29.09 162 PRO A CA 1
ATOM 1042 C C . PRO A 1 162 ? 59.113 -9.090 7.019 1.00 28.40 162 PRO A C 1
ATOM 1043 O O . PRO A 1 162 ? 58.719 -8.051 7.537 1.00 26.87 162 PRO A O 1
ATOM 1047 N N . LEU A 1 163 ? 60.043 -9.121 6.067 1.00 28.74 163 LEU A N 1
ATOM 1048 C CA . LEU A 1 163 ? 60.651 -7.896 5.553 1.00 29.49 163 LEU A CA 1
ATOM 1049 C C . LEU A 1 163 ? 59.641 -6.984 4.871 1.00 29.60 163 LEU A C 1
ATOM 1050 O O . LEU A 1 163 ? 59.441 -5.844 5.289 1.00 28.23 163 LEU A O 1
ATOM 1055 N N . LYS A 1 164 ? 59.006 -7.502 3.823 1.00 28.71 164 LYS A N 1
ATOM 1056 C CA . LYS A 1 164 ? 58.037 -6.737 3.045 1.00 29.12 164 LYS A CA 1
ATOM 1057 C C . LYS A 1 164 ? 56.769 -6.354 3.787 1.00 28.45 164 LYS A C 1
ATOM 1058 O O . LYS A 1 164 ? 56.166 -5.321 3.494 1.00 26.22 164 LYS A O 1
ATOM 1064 N N . THR A 1 165 ? 56.351 -7.179 4.739 1.00 24.77 165 THR A N 1
ATOM 1065 C CA . THR A 1 165 ? 55.114 -6.896 5.453 1.00 24.19 165 THR A CA 1
ATOM 1066 C C . THR A 1 165 ? 55.291 -6.525 6.919 1.00 22.98 165 THR A C 1
ATOM 1067 O O . THR A 1 165 ? 54.309 -6.329 7.631 1.00 24.11 165 THR A O 1
ATOM 1071 N N . GLY A 1 166 ? 56.538 -6.422 7.366 1.00 21.41 166 GLY A N 1
ATOM 1072 C CA . GLY A 1 166 ? 56.787 -6.080 8.753 1.00 20.29 166 GLY A CA 1
ATOM 1073 C C . GLY A 1 166 ? 57.865 -5.031 8.939 1.00 21.79 166 GLY A C 1
ATOM 1074 O O . GLY A 1 166 ? 57.569 -3.881 9.275 1.00 20.29 166 GLY A O 1
ATOM 1075 N N . PHE A 1 167 ? 59.118 -5.421 8.728 1.00 20.88 167 PHE A N 1
ATOM 1076 C CA . PHE A 1 167 ? 60.229 -4.489 8.901 1.00 19.33 167 PHE A CA 1
ATOM 1077 C C . PHE A 1 167 ? 60.122 -3.261 8.010 1.00 19.96 167 PHE A C 1
ATOM 1078 O O . PHE A 1 167 ? 60.331 -2.135 8.464 1.00 19.71 167 PHE A O 1
ATOM 1086 N N . GLU A 1 168 ? 59.805 -3.477 6.740 1.00 20.71 168 GLU A N 1
ATOM 1087 C CA . GLU A 1 168 ? 59.720 -2.372 5.794 1.00 21.66 168 GLU A CA 1
ATOM 1088 C C . GLU A 1 168 ? 58.602 -1.368 6.073 1.00 22.08 168 GLU A C 1
ATOM 1089 O O . GLU A 1 168 ? 58.868 -0.170 6.194 1.00 22.21 168 GLU A O 1
ATOM 1095 N N . PRO A 1 169 ? 57.340 -1.830 6.176 1.00 20.71 169 PRO A N 1
ATOM 1096 C CA . PRO A 1 169 ? 56.256 -0.873 6.443 1.00 21.24 169 PRO A CA 1
ATOM 1097 C C . PRO A 1 169 ? 56.418 -0.060 7.731 1.00 22.04 169 PRO A C 1
ATOM 1098 O O . PRO A 1 169 ? 56.056 1.126 7.775 1.00 19.44 169 PRO A O 1
ATOM 1102 N N . VAL A 1 170 ? 56.958 -0.676 8.782 1.00 18.63 170 VAL A N 1
ATOM 1103 C CA . VAL A 1 170 ? 57.172 0.059 10.027 1.00 17.75 170 VAL A CA 1
ATOM 1104 C C . VAL A 1 170 ? 58.312 1.070 9.854 1.00 17.06 170 VAL A C 1
ATOM 1105 O O . VAL A 1 170 ? 58.207 2.208 10.305 1.00 15.67 170 VAL A O 1
ATOM 1109 N N . PHE A 1 171 ? 59.399 0.667 9.205 1.00 17.11 171 PHE A N 1
ATOM 1110 C CA . PHE A 1 171 ? 60.493 1.608 8.991 1.00 20.45 171 PHE A CA 1
ATOM 1111 C C . PHE A 1 171 ? 59.998 2.814 8.183 1.00 19.69 171 PHE A C 1
ATOM 1112 O O . PHE A 1 171 ? 60.280 3.961 8.525 1.00 17.69 171 PHE A O 1
ATOM 1120 N N . ASN A 1 172 ? 59.270 2.544 7.100 1.00 20.80 172 ASN A N 1
ATOM 1121 C CA . ASN A 1 172 ? 58.759 3.620 6.247 1.00 22.06 172 ASN A CA 1
ATOM 1122 C C . ASN A 1 172 ? 57.852 4.590 6.980 1.00 19.40 172 ASN A C 1
ATOM 1123 O O . ASN A 1 172 ? 57.914 5.801 6.755 1.00 17.77 172 ASN A O 1
ATOM 1128 N N . ALA A 1 173 ? 57.003 4.061 7.850 1.00 18.85 173 ALA A N 1
ATOM 1129 C CA . ALA A 1 173 ? 56.086 4.907 8.601 1.00 21.00 173 ALA A CA 1
ATOM 1130 C C . ALA A 1 173 ? 56.856 5.779 9.589 1.00 21.46 173 ALA A C 1
ATOM 1131 O O . ALA A 1 173 ? 56.536 6.955 9.761 1.00 19.84 173 ALA A O 1
ATOM 1141 N N . TRP A 1 175 ? 60.136 6.647 9.366 1.00 20.14 175 TRP A N 1
ATOM 1142 C CA . TRP A 1 175 ? 60.948 7.562 8.571 1.00 20.57 175 TRP A CA 1
ATOM 1143 C C . TRP A 1 175 ? 60.077 8.730 8.102 1.00 20.61 175 TRP A C 1
ATOM 1144 O O . TRP A 1 175 ? 60.489 9.891 8.164 1.00 19.72 175 TRP A O 1
ATOM 1155 N N . ASN A 1 176 ? 58.877 8.419 7.626 1.00 18.86 176 ASN A N 1
ATOM 1156 C CA . ASN A 1 176 ? 57.963 9.458 7.166 1.00 21.39 176 ASN A CA 1
ATOM 1157 C C . ASN A 1 176 ? 57.581 10.397 8.301 1.00 22.83 176 ASN A C 1
ATOM 1158 O O . ASN A 1 176 ? 57.542 11.615 8.123 1.00 22.69 176 ASN A O 1
ATOM 1163 N N . ALA A 1 177 ? 57.298 9.834 9.469 1.00 20.23 177 ALA A N 1
ATOM 1164 C CA . ALA A 1 177 ? 56.926 10.653 10.611 1.00 21.34 177 ALA A CA 1
ATOM 1165 C C . ALA A 1 177 ? 58.063 11.605 10.978 1.00 22.69 177 ALA A C 1
ATOM 1166 O O . ALA A 1 177 ? 57.837 12.782 11.265 1.00 21.61 177 ALA A O 1
ATOM 1168 N N . LEU A 1 178 ? 59.289 11.095 10.968 1.00 21.88 178 LEU A N 1
ATOM 1169 C CA . LEU A 1 178 ? 60.443 11.913 11.316 1.00 24.24 178 LEU A CA 1
ATOM 1170 C C . LEU A 1 178 ? 60.714 12.981 10.271 1.00 25.15 178 LEU A C 1
ATOM 1171 O O . LEU A 1 178 ? 60.943 14.148 10.610 1.00 25.28 178 LEU A O 1
ATOM 1184 N N . HIS A 1 180 ? 58.662 14.355 8.213 1.00 26.23 180 HIS A N 1
ATOM 1185 C CA . HIS A 1 180 ? 57.593 15.349 8.100 1.00 27.34 180 HIS A CA 1
ATOM 1186 C C . HIS A 1 180 ? 57.275 16.098 9.390 1.00 27.89 180 HI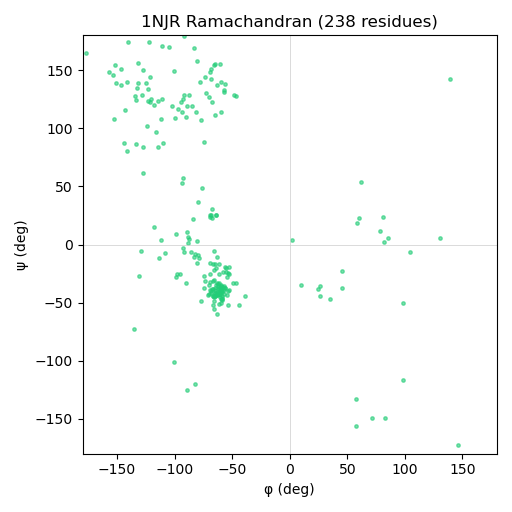S A C 1
ATOM 1187 O O . HIS A 1 180 ? 56.350 16.913 9.429 1.00 26.98 180 HIS A O 1
ATOM 1194 N N . SER A 1 181 ? 58.037 15.827 10.444 1.00 27.23 181 SER A N 1
ATOM 1195 C CA . SER A 1 181 ? 57.819 16.495 11.723 1.00 28.15 181 SER A CA 1
ATOM 1196 C C . SER A 1 181 ? 58.170 17.972 11.610 1.00 27.26 181 SER A C 1
ATOM 1197 O O . SER A 1 181 ? 59.288 18.311 11.239 1.00 26.47 181 SER A O 1
ATOM 1200 N N . PRO A 1 182 ? 57.211 18.869 11.908 1.00 26.15 182 PRO A N 1
ATOM 1201 C CA . PRO A 1 182 ? 57.503 20.302 11.824 1.00 27.02 182 PRO A CA 1
ATOM 1202 C C . PRO A 1 182 ? 58.703 20.629 12.701 1.00 28.55 182 PRO A C 1
ATOM 1203 O O . PRO A 1 182 ? 58.827 20.127 13.821 1.00 27.59 182 PRO A O 1
ATOM 1207 N N . LYS A 1 183 ? 59.584 21.470 12.181 1.00 29.06 183 LYS A N 1
ATOM 1208 C CA . LYS A 1 183 ? 60.792 21.865 12.892 1.00 33.01 183 LYS A CA 1
ATOM 1209 C C . LYS A 1 183 ? 60.557 22.694 14.154 1.00 33.48 183 LYS A C 1
ATOM 1210 O O . LYS A 1 183 ? 61.448 22.802 15.001 1.00 33.15 183 LYS A O 1
ATOM 1216 N N . ASP A 1 184 ? 59.356 23.249 14.289 1.00 33.58 184 ASP A N 1
ATOM 1217 C CA . ASP A 1 184 ? 59.029 24.085 15.437 1.00 34.47 184 ASP A CA 1
ATOM 1218 C C . ASP A 1 184 ? 58.539 23.378 16.706 1.00 33.78 184 ASP A C 1
ATOM 1219 O O . ASP A 1 184 ? 58.359 24.021 17.737 1.00 35.47 184 ASP A O 1
ATOM 1224 N N . ILE A 1 185 ? 58.324 22.069 16.647 1.00 34.22 185 ILE A N 1
ATOM 1225 C CA . ILE A 1 185 ? 57.828 21.367 17.822 1.00 33.78 185 ILE A CA 1
ATOM 1226 C C . ILE A 1 185 ? 58.894 21.017 18.853 1.00 34.58 185 ILE A C 1
ATOM 1227 O O . ILE A 1 185 ? 60.083 20.927 18.545 1.00 35.44 185 ILE A O 1
ATOM 1232 N N . ASP A 1 186 ? 58.442 20.814 20.084 1.00 35.37 186 ASP A N 1
ATOM 1233 C CA . ASP A 1 186 ? 59.315 20.447 21.190 1.00 37.09 186 ASP A CA 1
ATOM 1234 C C . ASP A 1 186 ? 59.413 18.928 21.272 1.00 36.25 186 ASP A C 1
ATOM 1235 O O . ASP A 1 186 ? 60.458 18.381 21.625 1.00 36.87 186 ASP A O 1
ATOM 1240 N N . GLY A 1 187 ? 58.320 18.251 20.926 1.00 32.89 187 GLY A N 1
ATOM 1241 C CA . GLY A 1 187 ? 58.317 16.803 20.991 1.00 30.90 187 GLY A CA 1
ATOM 1242 C C . GLY A 1 187 ? 57.389 16.114 20.014 1.00 28.61 187 GLY A C 1
ATOM 1243 O O . GLY A 1 187 ? 56.378 16.673 19.580 1.00 26.71 187 GLY A O 1
ATOM 1244 N N . LEU A 1 188 ? 57.745 14.878 19.687 1.00 25.09 188 LEU A N 1
ATOM 1245 C CA . LEU A 1 188 ? 56.986 14.059 18.757 1.00 25.58 188 LEU A CA 1
ATOM 1246 C C . LEU A 1 188 ? 56.473 12.814 19.470 1.00 23.66 188 LEU A C 1
ATOM 1247 O O . LEU A 1 188 ? 57.259 12.013 19.977 1.00 24.81 188 LEU A O 1
ATOM 1252 N N . ILE A 1 189 ? 55.155 12.657 19.508 1.00 22.06 189 ILE A N 1
ATOM 1253 C CA . ILE A 1 189 ? 54.524 11.512 20.166 1.00 23.85 189 ILE A CA 1
ATOM 1254 C C . ILE A 1 189 ? 54.249 10.415 19.133 1.00 24.78 189 ILE A C 1
ATOM 1255 O O . ILE A 1 189 ? 53.552 10.648 18.145 1.00 23.66 189 ILE A O 1
ATOM 1260 N N . ILE A 1 190 ? 54.794 9.224 19.374 1.00 23.15 190 ILE A N 1
ATOM 1261 C CA . ILE A 1 190 ? 54.650 8.098 18.447 1.00 24.66 190 ILE A CA 1
ATOM 1262 C C . ILE A 1 190 ? 54.244 6.816 19.167 1.00 24.15 190 ILE A C 1
ATOM 1263 O O . ILE A 1 190 ? 54.797 6.492 20.219 1.00 24.11 190 ILE A O 1
ATOM 1268 N N . PRO A 1 191 ? 53.265 6.076 18.617 1.00 2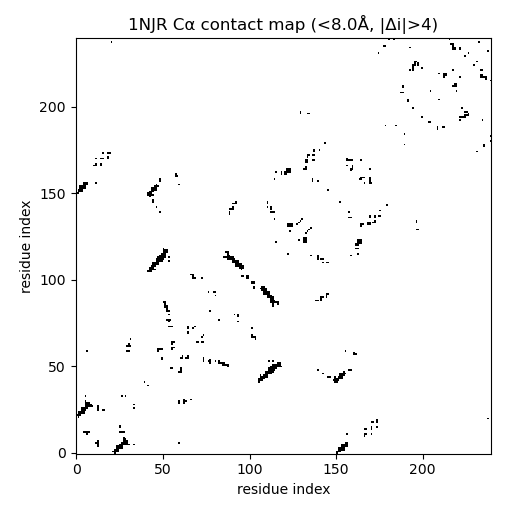5.03 191 PRO A N 1
ATOM 1269 C CA . PRO A 1 191 ? 52.801 4.821 19.218 1.00 25.42 191 PRO A CA 1
ATOM 1270 C C . PRO A 1 191 ? 53.563 3.617 18.648 1.00 26.59 191 PRO A C 1
ATOM 1271 O O . PRO A 1 191 ? 54.432 3.775 17.787 1.00 26.36 191 PRO A O 1
ATOM 1275 N N . GLY A 1 192 ? 53.230 2.420 19.131 1.00 25.82 192 GLY A N 1
ATOM 1276 C CA . GLY A 1 192 ? 53.874 1.210 18.643 1.00 28.32 192 GLY A CA 1
ATOM 1277 C C . GLY A 1 192 ? 53.337 0.881 17.263 1.00 29.02 192 GLY A C 1
ATOM 1278 O O . GLY A 1 192 ? 52.376 0.122 17.112 1.00 32.50 192 GLY A O 1
ATOM 1279 N N . LEU A 1 193 ? 53.981 1.451 16.253 1.00 28.32 193 LEU A N 1
ATOM 1280 C CA . LEU A 1 193 ? 53.583 1.301 14.856 1.00 27.83 193 LEU A CA 1
ATOM 1281 C C . LEU A 1 193 ? 53.245 -0.095 14.324 1.00 28.46 193 LEU A C 1
ATOM 1282 O O . LEU A 1 193 ? 54.028 -1.034 14.460 1.00 26.44 193 LEU A O 1
ATOM 1287 N N . CYS A 1 194 ? 52.064 -0.195 13.713 1.00 29.62 194 CYS A N 1
ATOM 1288 C CA . CYS A 1 194 ? 51.560 -1.419 13.083 1.00 31.01 194 CYS A CA 1
ATOM 1289 C C . CYS A 1 194 ? 51.419 -2.657 13.963 1.00 32.47 194 CYS A C 1
ATOM 1290 O O . CYS A 1 194 ? 51.317 -3.771 13.447 1.00 32.74 194 CYS A O 1
ATOM 1293 N N . THR A 1 195 ? 51.398 -2.481 15.278 1.00 32.66 195 THR A N 1
ATOM 1294 C CA . THR A 1 195 ? 51.275 -3.632 16.166 1.00 35.67 195 THR A CA 1
ATOM 1295 C C . THR A 1 195 ? 49.836 -3.955 16.560 1.00 38.84 195 THR A C 1
ATOM 1296 O O . THR A 1 195 ? 49.587 -4.940 17.256 1.00 40.01 195 THR A O 1
ATOM 1300 N N . GLY A 1 196 ? 48.894 -3.136 16.109 1.00 40.08 196 GLY A N 1
ATOM 1301 C CA . GLY A 1 196 ? 47.500 -3.373 16.441 1.00 44.13 196 GLY A CA 1
ATOM 1302 C C . GLY A 1 196 ? 46.868 -4.405 15.527 1.00 46.44 196 GLY A C 1
ATOM 1303 O O . GLY A 1 196 ? 47.318 -5.554 15.466 1.00 45.90 196 GLY A O 1
ATOM 1304 N N . TYR A 1 197 ? 45.820 -4.000 14.816 1.00 47.22 197 TYR A N 1
ATOM 1305 C CA . TYR A 1 197 ? 45.142 -4.902 13.895 1.00 48.73 197 TYR A CA 1
ATOM 1306 C C . TYR A 1 197 ? 46.120 -5.312 12.801 1.00 46.15 197 TYR A C 1
ATOM 1307 O O . TYR A 1 197 ? 46.075 -6.438 12.303 1.00 47.46 197 TYR A O 1
ATOM 1316 N N . ALA A 1 198 ? 47.008 -4.387 12.447 1.00 43.54 198 ALA A N 1
ATOM 1317 C CA . ALA A 1 198 ? 48.008 -4.621 11.412 1.00 39.09 198 ALA A CA 1
ATOM 1318 C C . ALA A 1 198 ? 48.745 -5.938 11.638 1.00 34.54 198 ALA A C 1
ATOM 1319 O O . ALA A 1 198 ? 49.157 -6.593 10.684 1.00 33.41 198 ALA A O 1
ATOM 1321 N N . GLY A 1 199 ? 48.927 -6.304 12.903 1.00 32.31 199 GLY A N 1
ATOM 1322 C CA . GLY A 1 199 ? 49.574 -7.563 13.236 1.00 29.81 199 GLY A CA 1
ATOM 1323 C C . GLY A 1 199 ? 51.084 -7.701 13.167 1.00 28.82 199 GLY A C 1
ATOM 1324 O O . GLY A 1 199 ? 51.592 -8.825 13.228 1.00 26.88 199 GLY A O 1
ATOM 1325 N N . VAL A 1 200 ? 51.823 -6.604 13.036 1.00 22.83 200 VAL A N 1
ATOM 1326 C CA . VAL A 1 200 ? 53.278 -6.742 12.997 1.00 22.05 200 VAL A CA 1
ATOM 1327 C C . VAL A 1 200 ? 53.739 -7.073 14.414 1.00 23.82 200 VAL A C 1
ATOM 1328 O O . VAL A 1 200 ? 53.341 -6.417 15.375 1.00 22.79 200 VAL A O 1
ATOM 1332 N N . PRO A 1 201 ? 54.562 -8.122 14.568 1.00 25.75 201 PRO A N 1
ATOM 1333 C CA . PRO A 1 201 ? 55.030 -8.474 15.912 1.00 25.98 201 PRO A CA 1
ATOM 1334 C C . PRO A 1 201 ? 55.812 -7.319 16.549 1.00 26.62 201 PRO A C 1
ATOM 1335 O O . PRO A 1 201 ? 56.596 -6.642 15.879 1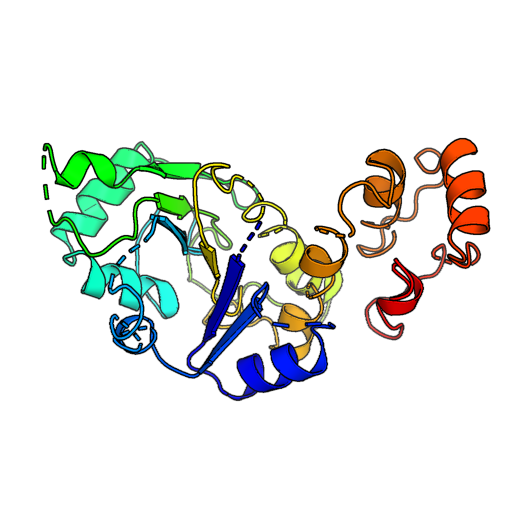.00 25.22 201 PRO A O 1
ATOM 1339 N N . PRO A 1 202 ? 55.606 -7.080 17.854 1.00 27.07 202 PRO A N 1
ATOM 1340 C CA . PRO A 1 202 ? 56.319 -5.999 18.538 1.00 27.18 202 PRO A CA 1
ATOM 1341 C C . PRO A 1 202 ? 57.836 -6.079 18.353 1.00 27.50 202 PRO A C 1
ATOM 1342 O O . PRO A 1 202 ? 58.493 -5.055 18.176 1.00 26.00 202 PRO A O 1
ATOM 1346 N N . ILE A 1 203 ? 58.388 -7.291 18.385 1.00 26.56 203 ILE A N 1
ATOM 1347 C CA . ILE A 1 203 ? 59.831 -7.464 18.227 1.00 28.76 203 ILE A CA 1
ATOM 1348 C C . ILE A 1 203 ? 60.309 -6.906 16.884 1.00 27.91 203 ILE A C 1
ATOM 1349 O O . ILE A 1 203 ? 61.397 -6.323 16.791 1.00 27.08 203 ILE A O 1
ATOM 1354 N N . ILE A 1 204 ? 59.484 -7.071 15.854 1.00 23.53 204 ILE A N 1
ATOM 1355 C CA . ILE A 1 204 ? 59.804 -6.583 14.514 1.00 22.59 204 ILE A CA 1
ATOM 1356 C C . ILE A 1 204 ? 59.578 -5.075 14.423 1.00 22.77 204 ILE A C 1
ATOM 1357 O O . ILE A 1 204 ? 60.447 -4.332 13.957 1.00 21.53 204 ILE A O 1
ATOM 1362 N N . SER A 1 205 ? 58.417 -4.622 14.881 1.00 23.36 205 SER A N 1
ATOM 1363 C CA . SER A 1 205 ? 58.096 -3.202 14.835 1.00 24.97 205 SER A CA 1
ATOM 1364 C C . SER A 1 205 ? 59.113 -2.362 15.603 1.00 23.88 205 SER A C 1
ATOM 1365 O O . SER A 1 205 ? 59.600 -1.350 15.098 1.00 22.98 205 SER A O 1
ATOM 1368 N N . CYS A 1 206 ? 59.436 -2.783 16.821 1.00 23.28 206 CYS A N 1
ATOM 1369 C CA . CYS A 1 206 ? 60.387 -2.045 17.646 1.00 25.99 206 CYS A CA 1
ATOM 1370 C C . CYS A 1 206 ? 61.789 -1.970 17.045 1.00 24.44 206 CYS A C 1
ATOM 1371 O O . CYS A 1 206 ? 62.475 -0.961 17.202 1.00 24.11 206 CYS A O 1
ATOM 1374 N N . LYS A 1 207 ? 62.214 -3.021 16.347 1.00 24.35 207 LYS A N 1
ATOM 1375 C CA . LYS A 1 207 ? 63.537 -3.013 15.730 1.00 24.27 207 LYS A CA 1
ATOM 1376 C C . LYS A 1 207 ? 63.609 -1.977 14.604 1.00 23.47 207 LYS A C 1
ATOM 1377 O O . LYS A 1 207 ? 64.583 -1.227 14.503 1.00 20.73 207 LYS A O 1
ATOM 1383 N N . SER A 1 208 ? 62.580 -1.924 13.760 1.00 21.45 208 SER A N 1
ATOM 1384 C CA . SER A 1 208 ? 62.573 -0.950 12.673 1.00 21.62 208 SER A CA 1
ATOM 1385 C C . SER A 1 208 ? 62.447 0.465 13.225 1.00 22.81 208 SER A C 1
ATOM 1386 O O . SER A 1 208 ? 63.058 1.398 12.711 1.00 21.61 208 SER A O 1
ATOM 1397 N N . ALA A 1 210 ? 63.579 1.437 16.056 1.00 23.00 210 ALA A N 1
ATOM 1398 C CA . ALA A 1 210 ? 64.877 1.745 16.645 1.00 24.29 210 ALA A CA 1
ATOM 1399 C C . ALA A 1 210 ? 65.894 2.131 15.571 1.00 23.13 210 ALA A C 1
ATOM 1400 O O . ALA A 1 210 ? 66.710 3.030 15.780 1.00 24.41 210 ALA A O 1
ATOM 1402 N N . PHE A 1 211 ? 65.844 1.467 14.417 1.00 23.39 211 PHE A N 1
ATOM 1403 C CA . PHE A 1 211 ? 66.777 1.773 13.335 1.00 22.21 211 PHE A CA 1
ATOM 1404 C C . PHE A 1 211 ? 66.520 3.175 12.793 1.00 22.78 211 PHE A C 1
ATOM 1405 O O . PHE A 1 211 ? 67.456 3.943 12.558 1.00 21.77 211 PHE A O 1
ATOM 1413 N N . ALA A 1 212 ? 65.249 3.503 12.585 1.00 21.65 212 ALA A N 1
ATOM 1414 C CA . ALA A 1 212 ? 64.889 4.825 12.078 1.00 24.06 212 ALA A CA 1
ATOM 1415 C C . ALA A 1 212 ? 65.369 5.889 13.065 1.00 24.70 212 ALA A C 1
ATOM 1416 O O . ALA A 1 212 ? 65.913 6.918 12.668 1.00 24.23 212 ALA A O 1
ATOM 1418 N N . LEU A 1 213 ? 65.170 5.635 14.354 1.00 25.99 213 LEU A N 1
ATOM 1419 C CA . LEU A 1 213 ? 65.589 6.586 15.382 1.00 28.43 213 LEU A CA 1
ATOM 1420 C C . LEU A 1 213 ? 67.102 6.731 15.462 1.00 29.97 213 LEU A C 1
ATOM 1421 O O . LEU A 1 213 ? 67.619 7.830 15.672 1.00 31.33 213 LEU A O 1
ATOM 1426 N N . ARG A 1 214 ? 67.816 5.625 15.294 1.00 28.93 214 ARG A N 1
ATOM 1427 C CA . ARG A 1 214 ? 69.268 5.670 15.344 1.00 30.64 214 ARG A CA 1
ATOM 1428 C C . ARG A 1 214 ? 69.779 6.528 14.185 1.00 29.63 214 ARG A C 1
ATOM 1429 O O . ARG A 1 214 ? 70.680 7.355 14.365 1.00 27.63 214 ARG A O 1
ATOM 1437 N N . LEU A 1 215 ? 69.198 6.338 13.000 1.00 26.89 215 LEU A N 1
ATOM 1438 C CA . LEU A 1 215 ? 69.584 7.117 11.824 1.00 28.04 215 LEU A CA 1
ATOM 1439 C C . LEU A 1 215 ? 69.338 8.594 12.077 1.00 28.76 215 LEU A C 1
ATOM 1440 O O . LEU A 1 215 ? 70.172 9.445 11.760 1.00 29.36 215 LEU A O 1
ATOM 1445 N N . TYR A 1 216 ? 68.169 8.886 12.634 1.00 28.11 216 TYR A N 1
ATOM 1446 C CA . TYR A 1 216 ? 67.780 10.257 12.940 1.00 30.90 216 TYR A CA 1
ATOM 1447 C C . TYR A 1 216 ? 68.695 10.885 13.992 1.00 31.64 216 TYR A C 1
ATOM 1448 O O . TYR A 1 216 ? 69.165 12.009 13.821 1.00 30.79 216 TYR A O 1
ATOM 1465 N N . ALA A 1 218 ? 71.643 10.187 14.677 1.00 32.57 218 ALA A N 1
ATOM 1466 C CA . ALA A 1 218 ? 73.014 10.269 14.208 1.00 31.94 218 ALA A CA 1
ATOM 1467 C C . ALA A 1 218 ? 73.278 11.672 13.680 1.00 31.88 218 ALA A C 1
ATOM 1468 O O . ALA A 1 218 ? 74.421 12.112 13.588 1.00 31.73 218 ALA A O 1
ATOM 1470 N N . GLY A 1 219 ? 72.203 12.351 13.302 1.00 31.51 219 GLY A N 1
ATOM 1471 C CA . GLY A 1 219 ? 72.306 13.703 12.794 1.00 33.54 219 GLY A CA 1
ATOM 1472 C C . GLY A 1 219 ? 73.214 13.828 11.587 1.00 34.83 219 GLY A C 1
ATOM 1473 O O . GLY A 1 219 ? 73.139 13.026 10.651 1.00 34.75 219 GLY A O 1
ATOM 1474 N N . ASP A 1 220 ? 74.100 14.817 11.616 1.00 34.99 220 ASP A N 1
ATOM 1475 C CA . ASP A 1 220 ? 75.009 15.039 10.502 1.00 37.06 220 ASP A CA 1
ATOM 1476 C C . ASP A 1 220 ? 76.291 14.230 10.623 1.00 35.43 220 ASP A C 1
ATOM 1477 O O . ASP A 1 220 ? 77.189 14.374 9.798 1.00 35.00 220 ASP A O 1
ATOM 1482 N N . HIS A 1 221 ? 76.366 13.379 11.643 1.00 34.28 221 HIS A N 1
ATOM 1483 C CA . HIS A 1 221 ? 77.540 12.538 11.859 1.00 34.19 221 HIS A CA 1
ATOM 1484 C C . HIS A 1 221 ? 77.663 11.462 10.780 1.00 33.09 221 HIS A C 1
ATOM 1485 O O . HIS A 1 221 ? 78.714 10.839 10.628 1.00 32.24 221 HIS A O 1
ATOM 1492 N N . ILE A 1 222 ? 76.576 11.245 10.045 1.00 30.54 222 ILE A N 1
ATOM 1493 C CA . ILE A 1 222 ? 76.545 10.284 8.946 1.00 26.63 222 ILE A CA 1
ATOM 1494 C C . ILE A 1 222 ? 75.994 11.072 7.764 1.00 26.83 222 ILE A C 1
ATOM 1495 O O . ILE A 1 222 ? 74.957 11.715 7.878 1.00 27.35 222 ILE A O 1
ATOM 1500 N N . SER A 1 223 ? 76.682 11.029 6.633 1.00 26.83 223 SER A N 1
ATOM 1501 C CA . SER A 1 223 ? 76.228 11.769 5.465 1.00 27.13 223 SER A CA 1
ATOM 1502 C C . SER A 1 223 ? 74.847 11.312 5.010 1.00 25.86 223 SER A C 1
ATOM 1503 O O . SER A 1 223 ? 74.425 10.182 5.263 1.00 22.18 223 SER A O 1
ATOM 1506 N N . LYS A 1 224 ? 74.149 12.203 4.324 1.00 25.95 224 LYS A N 1
ATOM 1507 C CA . LYS A 1 224 ? 72.824 11.895 3.821 1.00 26.92 224 LYS A CA 1
ATOM 1508 C C . LYS A 1 224 ? 72.932 10.685 2.886 1.00 25.31 224 LYS A C 1
ATOM 1509 O O . LYS A 1 224 ? 72.100 9.778 2.919 1.00 23.85 224 LYS A O 1
ATOM 1515 N N . GLU A 1 225 ? 73.982 10.651 2.074 1.00 25.04 225 GLU A N 1
ATOM 1516 C CA . GLU A 1 225 ? 74.130 9.544 1.139 1.00 25.55 225 GLU A CA 1
ATOM 1517 C C . GLU A 1 225 ? 74.411 8.205 1.817 1.00 22.77 225 GLU A C 1
ATOM 1518 O O . GLU A 1 225 ? 73.900 7.177 1.376 1.00 21.51 225 GLU A O 1
ATOM 1524 N N . LEU A 1 226 ? 75.208 8.199 2.883 1.00 20.74 226 LEU A N 1
ATOM 1525 C CA . LEU A 1 226 ? 75.480 6.927 3.558 1.00 21.53 226 LEU A CA 1
ATOM 1526 C C . LEU A 1 226 ? 74.212 6.455 4.264 1.00 20.35 226 LEU A C 1
ATOM 1527 O O . LEU A 1 226 ? 73.946 5.254 4.334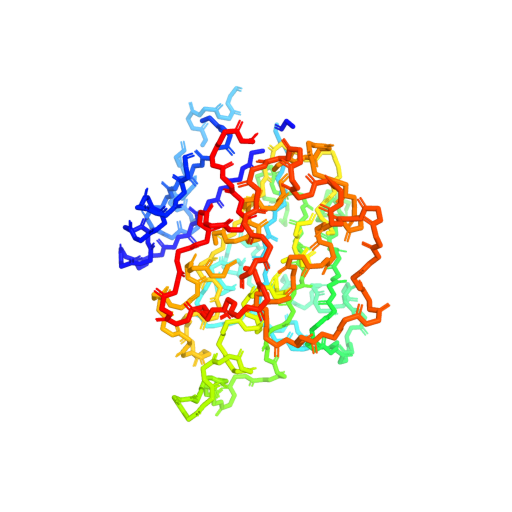 1.00 20.09 226 LEU A O 1
ATOM 1532 N N . LYS A 1 227 ? 73.416 7.388 4.779 1.00 21.24 227 LYS A N 1
ATOM 1533 C CA . LYS A 1 227 ? 72.176 6.978 5.425 1.00 20.34 227 LYS A CA 1
ATOM 1534 C C . LYS A 1 227 ? 71.307 6.280 4.366 1.00 20.60 227 LYS A C 1
ATOM 1535 O O . LYS A 1 227 ? 70.630 5.291 4.668 1.00 20.51 227 LYS A O 1
ATOM 1541 N N . ASN A 1 228 ? 71.336 6.776 3.127 1.00 19.04 228 ASN A N 1
ATOM 1542 C CA . ASN A 1 228 ? 70.564 6.153 2.046 1.00 18.12 228 ASN A CA 1
ATOM 1543 C C . ASN A 1 228 ? 71.015 4.707 1.841 1.00 19.93 228 ASN A C 1
ATOM 1544 O O . ASN A 1 228 ? 70.201 3.798 1.655 1.00 19.41 228 ASN A O 1
ATOM 1549 N N . VAL A 1 229 ? 72.325 4.507 1.871 1.00 19.11 229 VAL A N 1
ATOM 1550 C CA . VAL A 1 229 ? 72.904 3.186 1.702 1.00 19.09 229 VAL A CA 1
ATOM 1551 C C . VAL A 1 229 ? 72.520 2.269 2.864 1.00 18.79 229 VAL A C 1
ATOM 1552 O O . VAL A 1 229 ? 72.143 1.121 2.644 1.00 19.01 229 VAL A O 1
ATOM 1556 N N . LEU A 1 230 ? 72.606 2.771 4.096 1.00 18.67 230 LEU A N 1
ATOM 1557 C CA . LEU A 1 230 ? 72.262 1.951 5.251 1.00 19.13 230 LEU A CA 1
ATOM 1558 C C . LEU A 1 230 ? 70.802 1.494 5.178 1.00 19.92 230 LEU A C 1
ATOM 1559 O O . LEU A 1 230 ? 70.489 0.357 5.515 1.00 19.18 230 LEU A O 1
ATOM 1564 N N . ILE A 1 231 ? 69.913 2.377 4.731 1.00 18.45 231 ILE A N 1
ATOM 1565 C CA . ILE A 1 231 ? 68.498 2.029 4.618 1.00 18.39 231 ILE A CA 1
ATOM 1566 C C . ILE A 1 231 ? 68.329 0.924 3.589 1.00 18.76 231 ILE A C 1
ATOM 1567 O O . ILE A 1 231 ? 67.621 -0.050 3.813 1.00 18.60 231 ILE A O 1
ATOM 1580 N N . TYR A 1 233 ? 70.431 -1.445 2.496 1.00 21.88 233 TYR A N 1
ATOM 1581 C CA . TYR A 1 233 ? 70.851 -2.761 2.963 1.00 22.10 233 TYR A CA 1
ATOM 1582 C C . TYR A 1 233 ? 70.006 -3.273 4.125 1.00 21.61 233 TYR A C 1
ATOM 1583 O O . TYR A 1 233 ? 69.743 -4.475 4.225 1.00 21.84 233 TYR A O 1
ATOM 1592 N N . TYR A 1 234 ? 69.573 -2.367 4.996 1.00 19.87 234 TYR A N 1
ATOM 1593 C CA . TYR A 1 234 ? 68.732 -2.752 6.123 1.00 20.17 234 TYR A CA 1
ATOM 1594 C C . TYR A 1 234 ? 67.452 -3.408 5.593 1.00 21.76 234 TYR A C 1
ATOM 1595 O O . TYR A 1 234 ? 67.007 -4.442 6.104 1.00 19.90 234 TYR A O 1
ATOM 1604 N N . LEU A 1 235 ? 66.868 -2.799 4.564 1.00 18.73 235 LEU A N 1
ATOM 1605 C CA . LEU A 1 235 ? 65.637 -3.296 3.949 1.00 20.07 235 LEU A CA 1
ATOM 1606 C C . LEU A 1 235 ? 65.875 -4.434 2.962 1.00 23.75 235 LEU A C 1
ATOM 1607 O O . LEU A 1 235 ? 64.942 -4.918 2.323 1.00 22.63 235 LEU A O 1
ATOM 1612 N N . GLN A 1 236 ? 67.128 -4.849 2.844 1.00 23.81 236 GLN A N 1
ATOM 1613 C CA . GLN A 1 236 ? 67.515 -5.930 1.952 1.00 27.01 236 GLN A CA 1
ATOM 1614 C C . GLN A 1 236 ? 67.246 -5.686 0.470 1.00 27.85 236 GLN A C 1
ATOM 1615 O O . GLN A 1 236 ? 66.577 -6.474 -0.200 1.00 24.95 236 GLN A O 1
ATOM 1621 N N . TYR A 1 237 ? 67.761 -4.568 -0.027 1.00 25.45 237 TYR A N 1
ATOM 1622 C CA . TYR A 1 237 ? 67.665 -4.231 -1.443 1.00 27.06 237 TYR A CA 1
ATOM 1623 C C . TYR A 1 237 ? 69.115 -3.945 -1.828 1.00 29.15 237 TYR A C 1
ATOM 1624 O O . TYR A 1 237 ? 69.457 -2.835 -2.234 1.00 29.05 237 TYR A O 1
ATOM 1633 N N . PRO A 1 238 ? 69.993 -4.953 -1.690 1.00 30.37 238 PRO A N 1
ATOM 1634 C CA . PRO A 1 238 ? 71.407 -4.767 -2.030 1.00 31.74 238 PRO A CA 1
ATOM 1635 C C . PRO A 1 238 ? 71.595 -4.373 -3.488 1.00 33.43 238 PRO A C 1
ATOM 1636 O O . PRO A 1 238 ? 71.290 -5.147 -4.397 1.00 37.98 238 PRO A O 1
ATOM 1640 N N . PHE A 1 239 ? 72.081 -3.160 -3.716 1.00 31.64 239 PHE A N 1
ATOM 1641 C CA . PHE A 1 239 ? 72.298 -2.708 -5.078 1.00 29.86 239 PHE A CA 1
ATOM 1642 C C . PHE A 1 239 ? 73.543 -1.835 -5.155 1.00 30.79 239 PHE A C 1
ATOM 1643 O O . PHE A 1 239 ? 73.469 -0.614 -5.042 1.00 25.16 239 PHE A O 1
ATOM 1651 N N . GLU A 1 240 ? 74.682 -2.498 -5.352 1.00 31.25 240 GLU A N 1
ATOM 1652 C CA . GLU A 1 240 ? 76.001 -1.874 -5.448 1.00 34.31 240 GLU A CA 1
ATOM 1653 C C . GLU A 1 240 ? 76.098 -0.548 -6.201 1.00 33.06 240 GLU A C 1
ATOM 1654 O O . GLU A 1 240 ? 76.783 0.375 -5.752 1.00 29.83 240 GLU A O 1
ATOM 1660 N N . PRO A 1 241 ? 75.447 -0.443 -7.372 1.00 30.87 241 PRO A N 1
ATOM 1661 C CA . PRO A 1 241 ? 75.514 0.809 -8.131 1.00 30.50 241 PRO A CA 1
ATOM 1662 C C . PRO A 1 241 ? 75.056 2.038 -7.347 1.00 27.97 241 PRO A C 1
ATOM 1663 O O . PRO A 1 241 ? 75.388 3.163 -7.716 1.00 27.13 241 PRO A O 1
ATOM 1667 N N . PHE A 1 242 ? 74.302 1.817 -6.269 1.00 25.82 242 PHE A N 1
ATOM 1668 C CA . PHE A 1 242 ? 73.802 2.905 -5.427 1.00 24.39 242 PHE A CA 1
ATOM 1669 C C . PHE A 1 242 ? 74.680 3.096 -4.181 1.00 25.33 242 PHE A C 1
ATOM 1670 O O . PHE A 1 242 ? 74.327 3.850 -3.274 1.00 24.18 242 PHE A O 1
ATOM 1678 N N . PHE A 1 243 ? 75.822 2.407 -4.149 1.00 26.29 243 PHE A N 1
ATOM 1679 C CA . PHE A 1 243 ? 76.775 2.468 -3.031 1.00 25.53 243 PHE A CA 1
ATOM 1680 C C . PHE A 1 243 ? 78.063 3.117 -3.563 1.00 25.94 243 PHE A C 1
ATOM 1681 O O . PHE A 1 243 ? 79.006 2.420 -3.933 1.00 24.73 243 PHE A O 1
ATOM 1689 N N . PRO A 1 244 ? 78.118 4.458 -3.606 1.00 26.30 244 PRO A N 1
ATOM 1690 C CA . PRO A 1 244 ? 79.303 5.158 -4.110 1.00 25.81 244 PRO A CA 1
ATOM 1691 C C . PRO A 1 244 ? 80.580 4.981 -3.293 1.00 26.24 244 PRO A C 1
ATOM 1692 O O . PRO A 1 244 ? 80.543 4.700 -2.092 1.00 22.68 244 PRO A O 1
ATOM 1696 N N . GLU A 1 245 ? 81.714 5.159 -3.962 1.00 27.06 245 GLU A N 1
ATOM 1697 C CA . GLU A 1 245 ? 83.014 5.015 -3.318 1.00 27.66 245 GLU A CA 1
ATOM 1698 C C . GLU A 1 245 ? 83.138 5.960 -2.131 1.00 27.28 245 GLU A C 1
ATOM 1699 O O . GLU A 1 245 ? 83.691 5.598 -1.094 1.00 27.23 245 GLU A O 1
ATOM 1705 N N . SER A 1 246 ? 82.615 7.173 -2.278 1.00 26.43 246 SER A N 1
ATOM 1706 C CA . SER A 1 246 ? 82.683 8.137 -1.191 1.00 26.32 246 SER A CA 1
ATOM 1707 C C . SER A 1 246 ? 82.062 7.557 0.074 1.00 26.30 246 SER A C 1
ATOM 1708 O O . SER A 1 246 ? 82.548 7.803 1.176 1.00 24.88 246 SER A O 1
ATOM 1711 N N . CYS A 1 247 ? 80.989 6.784 -0.079 1.00 26.13 247 CYS A N 1
ATOM 1712 C CA . CYS A 1 247 ? 80.329 6.185 1.077 1.00 26.00 247 CYS A CA 1
ATOM 1713 C C . CYS A 1 247 ? 81.121 5.027 1.678 1.00 25.72 247 CYS A C 1
ATOM 1714 O O . CYS A 1 247 ? 81.054 4.769 2.882 1.00 22.22 247 CYS A O 1
ATOM 1717 N N . LYS A 1 248 ? 81.859 4.313 0.842 1.00 26.22 248 LYS A N 1
ATOM 1718 C CA . LYS A 1 248 ? 82.663 3.213 1.348 1.00 29.01 248 LYS A CA 1
ATOM 1719 C C . LYS A 1 248 ? 83.782 3.834 2.177 1.00 28.90 248 LYS A C 1
ATOM 1720 O O . LYS A 1 248 ? 84.145 3.330 3.241 1.00 28.90 248 LYS A O 1
ATOM 1726 N N . ILE A 1 249 ? 84.305 4.953 1.691 1.00 29.79 249 ILE A N 1
ATOM 1727 C CA . ILE A 1 249 ? 85.363 5.659 2.397 1.00 30.78 249 ILE A CA 1
ATOM 1728 C C . ILE A 1 249 ? 84.832 6.115 3.758 1.00 29.45 249 ILE A C 1
ATOM 1729 O O . ILE A 1 249 ? 85.510 5.971 4.774 1.00 31.15 249 ILE A O 1
ATOM 1734 N N . GLU A 1 250 ? 83.604 6.630 3.781 1.00 30.25 250 GLU A N 1
ATOM 1735 C CA . GLU A 1 250 ? 82.989 7.089 5.025 1.00 28.17 250 GLU A CA 1
ATOM 1736 C C . GLU A 1 250 ? 82.753 5.934 6.002 1.00 28.28 250 GLU A C 1
ATOM 1737 O O . GLU A 1 250 ? 82.896 6.105 7.214 1.00 24.25 250 GLU A O 1
ATOM 1743 N N . CYS A 1 251 ? 82.383 4.764 5.486 1.00 26.61 251 CYS A N 1
ATOM 1744 C CA . CYS A 1 251 ? 82.164 3.600 6.347 1.00 28.72 251 CYS A CA 1
ATOM 1745 C C . CYS A 1 251 ? 83.431 3.263 7.128 1.00 29.82 251 CYS A C 1
ATOM 1746 O O . CYS A 1 251 ? 83.389 3.023 8.334 1.00 30.16 251 CYS A O 1
ATOM 1749 N N . GLN A 1 252 ? 84.555 3.232 6.425 1.00 31.69 252 GLN A N 1
ATOM 1750 C CA . GLN A 1 252 ? 85.831 2.917 7.053 1.00 34.55 252 GLN A CA 1
ATOM 1751 C C . GLN A 1 252 ? 86.171 3.944 8.120 1.00 35.65 252 GLN A C 1
ATOM 1752 O O . GLN A 1 252 ? 86.635 3.592 9.205 1.00 37.54 252 GLN A O 1
ATOM 1758 N N . LYS A 1 253 ? 85.933 5.217 7.815 1.00 36.43 253 LYS A N 1
ATOM 1759 C CA . LYS A 1 253 ? 86.202 6.276 8.776 1.00 36.98 253 LYS A CA 1
ATOM 1760 C C . LYS A 1 253 ? 85.333 6.101 10.019 1.00 36.96 253 LYS A C 1
ATOM 1761 O O . LYS A 1 253 ? 85.802 6.289 11.144 1.00 36.94 253 LYS A O 1
ATOM 1767 N N . LEU A 1 254 ? 84.070 5.733 9.811 1.00 35.01 254 LEU A N 1
ATOM 1768 C CA . LEU A 1 254 ? 83.117 5.559 10.910 1.00 34.63 254 LEU A CA 1
ATOM 1769 C C . LEU A 1 254 ? 83.172 4.224 11.645 1.00 33.59 254 LEU A C 1
ATOM 1770 O O . LEU A 1 254 ? 82.507 4.051 12.666 1.00 34.89 254 LEU A O 1
ATOM 1775 N N . GLY A 1 255 ? 83.946 3.278 11.134 1.00 34.18 255 GLY A N 1
ATOM 1776 C CA . GLY A 1 255 ? 84.019 1.988 11.792 1.00 34.14 255 GLY A CA 1
ATOM 1777 C C . GLY A 1 255 ? 82.846 1.094 11.430 1.00 35.30 255 GLY A C 1
ATOM 1778 O O . GLY A 1 255 ? 82.489 0.190 12.184 1.00 37.51 255 GLY A O 1
ATOM 1779 N N . ILE A 1 256 ? 82.225 1.356 10.282 1.00 34.77 256 ILE A N 1
ATOM 1780 C CA . ILE A 1 256 ? 81.110 0.534 9.824 1.00 33.12 256 ILE A CA 1
ATOM 1781 C C . ILE A 1 256 ? 81.686 -0.545 8.905 1.00 31.08 256 ILE A C 1
ATOM 1782 O O . ILE A 1 256 ? 82.212 -0.245 7.833 1.00 32.52 256 ILE A O 1
ATOM 1787 N N . ASP A 1 257 ? 81.594 -1.797 9.341 1.00 31.85 257 ASP A N 1
ATOM 1788 C CA . ASP A 1 257 ? 82.108 -2.934 8.585 1.00 30.74 257 ASP A CA 1
ATOM 1789 C C . ASP A 1 257 ? 81.337 -3.085 7.272 1.00 29.58 257 ASP A C 1
ATOM 1790 O O . ASP A 1 257 ? 80.162 -3.438 7.277 1.00 28.05 257 ASP A O 1
ATOM 1795 N N . ILE A 1 258 ? 82.006 -2.823 6.152 1.00 27.34 258 ILE A N 1
ATOM 1796 C CA . ILE A 1 258 ? 81.363 -2.898 4.841 1.00 28.33 258 ILE A CA 1
ATOM 1797 C C . ILE A 1 258 ? 80.883 -4.292 4.434 1.00 30.76 258 ILE A C 1
ATOM 1798 O O . ILE A 1 258 ? 79.853 -4.427 3.778 1.00 28.90 258 ILE A O 1
ATOM 1803 N N . GLU A 1 259 ? 81.611 -5.334 4.827 1.00 30.71 259 GLU A N 1
ATOM 1804 C CA . GLU A 1 259 ? 81.194 -6.686 4.473 1.00 32.56 259 GLU A CA 1
ATOM 1805 C C . GLU A 1 259 ? 79.925 -7.108 5.208 1.00 32.87 259 GLU A C 1
ATOM 1806 O O . GLU A 1 259 ? 79.025 -7.708 4.613 1.00 30.61 259 GLU A O 1
ATOM 1820 N N . LEU A 1 261 ? 77.787 -5.113 6.285 1.00 32.57 261 LEU A N 1
ATOM 1821 C CA . LEU A 1 261 ? 76.760 -4.210 5.785 1.00 30.71 261 LEU A CA 1
ATOM 1822 C C . LEU A 1 261 ? 76.125 -4.804 4.536 1.00 29.49 261 LEU A C 1
ATOM 1823 O O . LEU A 1 261 ? 74.901 -4.851 4.421 1.00 28.35 261 LEU A O 1
ATOM 1828 N N . LYS A 1 262 ? 76.963 -5.275 3.613 1.00 27.36 262 LYS A N 1
ATOM 1829 C CA . LYS A 1 262 ? 76.480 -5.847 2.360 1.00 28.35 262 LYS A CA 1
ATOM 1830 C C . LYS A 1 262 ? 75.657 -7.115 2.514 1.00 27.98 262 LYS A C 1
ATOM 1831 O O . LYS A 1 262 ? 74.908 -7.480 1.612 1.00 30.64 262 LYS A O 1
ATOM 1837 N N . SER A 1 263 ? 75.796 -7.792 3.645 1.00 27.56 263 SER A N 1
ATOM 1838 C CA . SER A 1 263 ? 75.038 -9.014 3.880 1.00 27.83 263 SER A CA 1
ATOM 1839 C C . SER A 1 263 ? 74.124 -8.858 5.092 1.00 27.36 263 SER A C 1
ATOM 1840 O O . SER A 1 263 ? 73.603 -9.846 5.616 1.00 27.07 263 SER A O 1
ATOM 1843 N N . PHE A 1 264 ? 73.918 -7.619 5.534 1.00 24.95 264 PHE A N 1
ATOM 1844 C CA . PHE A 1 264 ? 73.075 -7.376 6.700 1.00 25.40 264 PHE A CA 1
ATOM 1845 C C . PHE A 1 264 ? 71.738 -8.110 6.618 1.00 25.98 264 PHE A C 1
ATOM 1846 O O . PHE A 1 264 ? 71.024 -7.998 5.628 1.00 25.44 264 PHE A O 1
ATOM 1854 N N . ASN A 1 265 ? 71.407 -8.851 7.670 1.00 26.56 265 ASN A N 1
ATOM 1855 C CA . ASN A 1 265 ? 70.157 -9.603 7.729 1.00 28.92 265 ASN A CA 1
ATOM 1856 C C . ASN A 1 265 ? 69.421 -9.146 8.979 1.00 28.66 265 ASN A C 1
ATOM 1857 O O . ASN A 1 265 ? 69.752 -9.562 10.087 1.00 30.35 265 ASN A O 1
ATOM 1862 N N . VAL A 1 266 ? 68.422 -8.293 8.798 1.00 31.00 266 VAL A N 1
ATOM 1863 C CA . VAL A 1 266 ? 67.674 -7.740 9.920 1.00 33.47 266 VAL A CA 1
ATOM 1864 C C . VAL A 1 266 ? 67.121 -8.789 10.881 1.00 35.46 266 VAL A C 1
ATOM 1865 O O . VAL A 1 266 ? 66.909 -8.511 12.057 1.00 35.40 266 VAL A O 1
ATOM 1869 N N . GLU A 1 267 ? 66.903 -10.000 10.386 1.00 38.29 267 GLU A N 1
ATOM 1870 C CA . GLU A 1 267 ? 66.384 -11.069 11.229 1.00 40.47 267 GLU A CA 1
ATOM 1871 C C . GLU A 1 267 ? 67.453 -11.710 12.110 1.00 41.78 267 GLU A C 1
ATOM 1872 O O . GLU A 1 267 ? 67.132 -12.462 13.031 1.00 43.91 267 GLU A O 1
ATOM 1878 N N . LYS A 1 268 ? 68.719 -11.410 11.840 1.00 40.91 268 LYS A N 1
ATOM 1879 C CA . LYS A 1 268 ? 69.800 -12.008 12.612 1.00 41.49 268 LYS A CA 1
ATOM 1880 C C . LYS A 1 268 ? 70.853 -11.044 13.148 1.00 41.77 268 LYS A C 1
ATOM 1881 O O . LYS A 1 268 ? 71.479 -11.317 14.172 1.00 41.46 268 LYS A O 1
ATOM 1887 N N . ASP A 1 269 ? 71.053 -9.921 12.469 1.00 40.77 269 ASP A N 1
ATOM 1888 C CA . ASP A 1 269 ? 72.083 -8.982 12.894 1.00 39.82 269 ASP A CA 1
ATOM 1889 C C . ASP A 1 269 ? 71.596 -7.769 13.673 1.00 39.21 269 ASP A C 1
ATOM 1890 O O . ASP A 1 269 ? 70.481 -7.289 13.475 1.00 38.92 269 ASP A O 1
ATOM 1895 N N . ALA A 1 270 ? 72.454 -7.281 14.565 1.00 38.08 270 ALA A N 1
ATOM 1896 C CA . ALA A 1 270 ? 72.145 -6.118 15.396 1.00 36.74 270 ALA A CA 1
ATOM 1897 C C . ALA A 1 270 ? 72.296 -4.828 14.601 1.00 35.31 270 ALA A C 1
ATOM 1898 O O . ALA A 1 270 ? 73.226 -4.684 13.810 1.00 34.54 270 ALA A O 1
ATOM 1900 N N . ILE A 1 271 ? 71.387 -3.884 14.816 1.00 36.37 271 ILE A N 1
ATOM 1901 C CA . ILE A 1 271 ? 71.461 -2.623 14.100 1.00 36.60 271 ILE A CA 1
ATOM 1902 C C . ILE A 1 271 ? 72.719 -1.855 14.495 1.00 37.05 271 ILE A C 1
ATOM 1903 O O . ILE A 1 271 ? 73.139 -0.937 13.791 1.00 35.09 271 ILE A O 1
ATOM 1908 N N . GLU A 1 272 ? 73.332 -2.240 15.612 1.00 38.31 272 GLU A N 1
ATOM 1909 C CA . GLU A 1 272 ? 74.552 -1.575 16.055 1.00 40.76 272 GLU A CA 1
ATOM 1910 C C . GLU A 1 272 ? 75.660 -1.732 15.014 1.00 40.33 272 GLU A C 1
ATOM 1911 O O . GLU A 1 272 ? 76.571 -0.908 14.942 1.00 41.16 272 GLU A O 1
ATOM 1917 N N . LEU A 1 273 ? 75.582 -2.791 14.211 1.00 39.95 273 LEU A N 1
ATOM 1918 C CA . LEU A 1 273 ? 76.575 -3.025 13.168 1.00 40.16 273 LEU A CA 1
ATOM 1919 C C . LEU A 1 273 ? 76.519 -1.881 12.160 1.00 40.18 273 LEU A C 1
ATOM 1920 O O . LEU A 1 273 ? 77.553 -1.383 11.707 1.00 41.06 273 LEU A O 1
ATOM 1925 N N . LEU A 1 274 ? 75.298 -1.468 11.827 1.00 37.56 274 LEU A N 1
ATOM 1926 C CA . LEU A 1 274 ? 75.057 -0.397 10.863 1.00 36.83 274 LEU A CA 1
ATOM 1927 C C . LEU A 1 274 ? 75.352 0.991 11.417 1.00 37.00 274 LEU A C 1
ATOM 1928 O O . LEU A 1 274 ? 75.848 1.865 10.702 1.00 36.79 274 LEU A O 1
ATOM 1933 N N . ILE A 1 275 ? 75.029 1.199 12.688 1.00 37.27 275 ILE A N 1
ATOM 1934 C CA . ILE A 1 275 ? 75.258 2.490 13.317 1.00 37.39 275 ILE A CA 1
ATOM 1935 C C . ILE A 1 275 ? 75.908 2.306 14.688 1.00 38.66 275 ILE A C 1
ATOM 1936 O O . ILE A 1 275 ? 75.223 2.224 15.704 1.00 38.44 275 ILE A O 1
ATOM 1941 N N . PRO A 1 276 ? 77.246 2.219 14.726 1.00 39.81 276 PRO A N 1
ATOM 1942 C CA . PRO A 1 276 ? 77.963 2.046 15.993 1.00 41.41 276 PRO A CA 1
ATOM 1943 C C . PRO A 1 276 ? 77.622 3.187 16.943 1.00 42.72 276 PRO A C 1
ATOM 1944 O O . PRO A 1 276 ? 77.670 4.354 16.559 1.00 42.44 276 PRO A O 1
ATOM 1948 N N . ARG A 1 277 ? 77.281 2.851 18.183 1.00 45.22 277 ARG A N 1
ATOM 1949 C CA . ARG A 1 277 ? 76.927 3.860 19.170 1.00 46.44 277 ARG A CA 1
ATOM 1950 C C . ARG A 1 277 ? 77.973 4.962 19.310 1.00 46.59 277 ARG A C 1
ATOM 1951 O O . ARG A 1 277 ? 77.669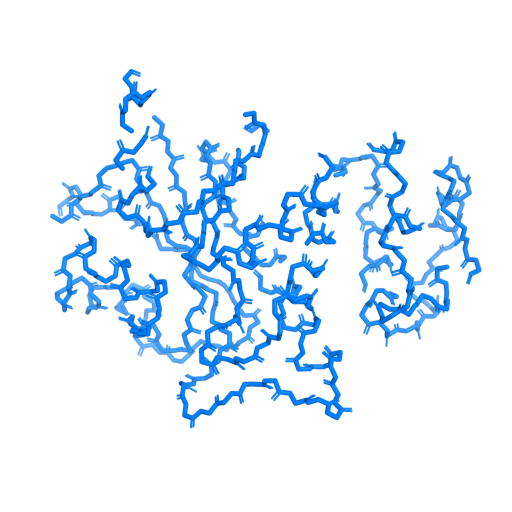 6.055 19.793 1.00 46.61 277 ARG A O 1
ATOM 1959 N N . ARG A 1 278 ? 79.196 4.690 18.865 1.00 47.06 278 ARG A N 1
ATOM 1960 C CA . ARG A 1 278 ? 80.265 5.683 18.928 1.00 48.46 278 ARG A CA 1
ATOM 1961 C C . ARG A 1 278 ? 79.772 6.952 18.230 1.00 49.62 278 ARG A C 1
ATOM 1962 O O . ARG A 1 278 ? 80.209 8.057 18.540 1.00 49.37 278 ARG A O 1
ATOM 1970 N N . ILE A 1 279 ? 78.868 6.777 17.270 1.00 50.12 279 ILE A N 1
ATOM 1971 C CA . ILE A 1 279 ? 78.296 7.895 16.527 1.00 51.30 279 ILE A CA 1
ATOM 1972 C C . ILE A 1 279 ? 77.091 8.467 17.272 1.00 52.33 279 ILE A C 1
ATOM 1973 O O . ILE A 1 279 ? 77.004 9.706 17.389 1.00 53.66 279 ILE A O 1
#

Foldseek 3Di:
DAEEEEEQDVVLLVLLVVLAPVNYHYYHRAPVVCVCVPPVCWAEEEEDAAAQQQAQDFGNSVSVCVQLPHPVLSVVRSVQVVRDGHDQLAKDKRACVVCVCSDGPRYGIYIYHYLYNHLPAAQDDPVCCLVRALPSLLSSLNQLVPDPPGPYYYYYQPSVTRNPHDSNRNSQNSLSVLLVVPPVQPPLLSVLLVLLSVPQDVVSCDPVNVVSCVVQVQDPVNNNDDNVPDHSCSVPPPVD

InterPro domains:
  IPR002589 Macro domain [PS51154] (34-230)
  IPR002589 Macro domain [SM00506] (58-209)
  IPR028071 Macro-like domain [PF14519] (13-280)
  IPR043472 Macro domain-like [G3DSA:3.40.220.10] (1-284)
  IPR043472 Macro domain-like [SSF52949] (16-278)

Nearest PDB structures (foldseek):
  1njr-assembly1_A  TM=9.989E-01  e=6.389E-46  Saccharomyces cerevisiae
  5iit-assembly2_B  TM=6.844E-01  e=1.186E-04  Saccharomyces cerevisiae S288C
  7ny7-assembly1_A  TM=7.505E-01  e=3.575E-04  Capsaspora owczarzaki ATCC 30864
  5lnc-assembly1_A  TM=7.195E-01  e=7.606E-04  Saccharomyces cerevisiae S288C
  6meb-assembly2_B  TM=6.915E-01  e=1.310E-02  Tylonycteris bat coronavirus HKU4

Radius of gyration: 18.47 Å; Cα contacts (8 Å, |Δi|>4): 398; chains: 1; bounding box: 53×46×44 Å

B-factor: mean 33.94, std 10.85, range [15.67, 75.11]

Organism: Saccharomyces cerevisiae (strain ATCC 204508 / S288c) (NCBI:txid559292)

CATH classification: 3.40.220.10

Secondary structure (DSSP, 8-state):
--EEEEES-HHHHHHHHHH----EEEEES-TTT-----S----EEEEE--BTT----SSHHHHHHHHHTSHHHHHHHHHHTTTS---BTB-EEEEGGGGG----TTEEEEEE---BS-SSS-S--TT-HIIIIIHHHHH--------TT-SEEEE--TT-STT---HHHHHH--HHHHH--GGGS-HHHHHHH--TTS---GGGS-HHHHHHHHHHT-----TT--TTTS-GGGTS-TT-

GO terms:
  GO:0006388 tRNA splicing, via endonucleolytic cleavage and ligation (P, TAS)

Solvent-accessible surface area: 12497 Å² total

Sequence (240 aa):
KRIILCDTNEVVTNLWQESIPKYLCIHHGHLQSLDSRKGDAHSYAIVSPGNSYGYLGGGFDKALYNYFGGKPFETWFRNQLGGRYHTVGSATVVDLQRCLEECRDGIRYIIHVPTVVAPSAPIFNPQNPLKTGFEPVFNAWNALHSPKDIDGLIIPGLCTGYAGVPPIISCKSAFALRLYAGDHISKELKNVLIYYLQYPFEPFFPESCKIECQKLGIDIELKSFNVEKDAIELLIPRRI